Protein AF-A0A953UGF4-F1 (afdb_monomer)

Solvent-accessible surface area (backbone atoms only — not comparable to full-atom values): 15179 Å² total; per-residue (Å²): 144,87,89,90,84,83,88,77,90,83,92,78,86,86,90,75,82,96,80,84,92,82,75,54,71,68,53,52,53,52,50,32,47,52,25,49,73,71,48,39,33,68,61,24,48,54,50,42,55,53,49,41,54,54,36,46,65,74,60,63,84,77,54,73,64,60,54,49,51,49,49,53,54,43,69,67,52,73,74,83,48,54,70,65,58,30,47,50,26,44,51,48,15,50,55,23,47,75,70,66,39,36,70,58,15,40,44,22,43,48,38,24,45,50,33,34,54,26,35,48,65,70,58,41,51,59,43,61,23,53,53,26,40,58,46,36,72,39,98,77,45,47,41,68,37,15,50,48,20,16,50,28,23,46,72,57,71,33,33,71,63,14,42,55,27,35,54,54,18,47,59,52,41,67,76,46,63,75,83,65,31,41,62,55,47,26,53,44,25,38,54,42,15,47,28,27,46,75,70,68,36,56,71,59,18,48,51,21,48,55,64,25,70,43,63,76,36,68,93,49,76,70,60,35,37,45,46,49,59,37,43,78,73,68,41,54,67,61,39,49,55,40,50,59,56,38,41,85,31,23,68,85,43,41,72,58,50,52,52,40,47,55,32,43,76,71,75,41,85,59,87,56,64,72,30,43,67,49,129

Secondary structure (DSSP, 8-state):
-----SSSSSSS------------HHHHHHHHHHHHHHT-HHHHHHHHHHHHHHHHHHH----HHHHHHHHHHHHTS-SS--HHHHHHHHHHHHHHHHTT-HHHHHHHHHHHHHHHHHHHHHHTHHHHHHHHHHHHTSTT--HHHHHHHHHHHHHTT-HHHHHHHHHHHHHHHHTS-TTTHHHHHHHHHHHHHHHHHHTT-HHHHHHHHHHH--S--TTSPPP-HHHHHHHTTT-HHHHHHHHHHHHHH-GGGHHHHHHHHHHHHTT-----GGGGG--

Structure (mmCIF, N/CA/C/O backbone):
data_AF-A0A953UGF4-F1
#
_entry.id   AF-A0A953UGF4-F1
#
loop_
_atom_site.group_PDB
_atom_site.id
_atom_site.type_symbol
_atom_site.label_atom_id
_atom_site.label_alt_id
_atom_site.label_comp_id
_atom_site.label_asym_id
_atom_site.label_entity_id
_atom_site.label_seq_id
_atom_site.pdbx_PDB_ins_code
_atom_site.Cartn_x
_atom_site.Cartn_y
_atom_site.Cartn_z
_atom_site.occupancy
_atom_site.B_iso_or_equiv
_atom_site.auth_seq_id
_atom_site.auth_comp_id
_atom_site.auth_asym_id
_atom_site.auth_atom_id
_atom_site.pdbx_PDB_model_num
ATOM 1 N N . MET A 1 1 ? -27.660 8.842 -19.499 1.00 36.88 1 MET A N 1
ATOM 2 C CA . MET A 1 1 ? -26.528 7.972 -19.885 1.00 36.88 1 MET A CA 1
ATOM 3 C C . MET A 1 1 ? -25.223 8.693 -19.580 1.00 36.88 1 MET A C 1
ATOM 5 O O . MET A 1 1 ? -24.717 9.439 -20.403 1.00 36.88 1 MET A O 1
ATOM 9 N N . LYS A 1 2 ? -24.749 8.545 -18.342 1.00 33.31 2 LYS A N 1
ATOM 10 C CA . LYS A 1 2 ? -23.461 9.021 -17.831 1.00 33.31 2 LYS A CA 1
ATOM 11 C C . LYS A 1 2 ? -22.725 7.768 -17.363 1.00 33.31 2 LYS A C 1
ATOM 13 O O . LYS A 1 2 ? -23.296 7.119 -16.500 1.00 33.31 2 LYS A O 1
ATOM 18 N N . THR A 1 3 ? -21.562 7.474 -17.955 1.00 28.61 3 THR A N 1
ATOM 19 C CA . THR A 1 3 ? -20.366 6.780 -17.408 1.00 28.61 3 THR A CA 1
ATOM 20 C C . THR A 1 3 ? -19.538 6.174 -18.552 1.00 28.61 3 THR A C 1
ATOM 22 O O . THR A 1 3 ? -19.627 4.998 -18.876 1.00 28.61 3 THR A O 1
ATOM 25 N N . LEU A 1 4 ? -18.700 7.002 -19.172 1.00 27.31 4 LEU A N 1
ATOM 26 C CA . LEU A 1 4 ? -17.547 6.580 -19.976 1.00 27.31 4 LEU A CA 1
ATOM 27 C C . LEU A 1 4 ? -16.470 7.650 -19.771 1.00 27.31 4 LEU A C 1
ATOM 29 O O . LEU A 1 4 ? -16.200 8.461 -20.639 1.00 27.31 4 LEU A O 1
ATOM 33 N N . ASN A 1 5 ? -15.975 7.736 -18.536 1.00 28.00 5 ASN A N 1
ATOM 34 C CA . ASN A 1 5 ? -14.871 8.600 -18.117 1.00 28.00 5 ASN A CA 1
ATOM 35 C C . ASN A 1 5 ? -14.305 8.008 -16.821 1.00 28.00 5 ASN A C 1
ATOM 37 O O . ASN A 1 5 ? -14.695 8.443 -15.748 1.00 28.00 5 ASN A O 1
ATOM 41 N N . CYS A 1 6 ? -13.485 6.955 -16.926 1.00 25.16 6 CYS A N 1
ATOM 42 C CA . CYS A 1 6 ? -12.631 6.471 -15.823 1.00 25.16 6 CYS A CA 1
ATOM 43 C C . CYS A 1 6 ? -11.520 5.485 -16.256 1.00 25.16 6 CYS A C 1
ATOM 45 O O . CYS A 1 6 ? -10.959 4.803 -15.410 1.00 25.16 6 CYS A O 1
ATOM 47 N N . LEU A 1 7 ? -11.161 5.396 -17.543 1.00 25.27 7 LEU A N 1
ATOM 48 C CA . LEU A 1 7 ? -10.042 4.543 -18.003 1.00 25.27 7 LEU A CA 1
ATOM 49 C C . LEU A 1 7 ? -8.988 5.299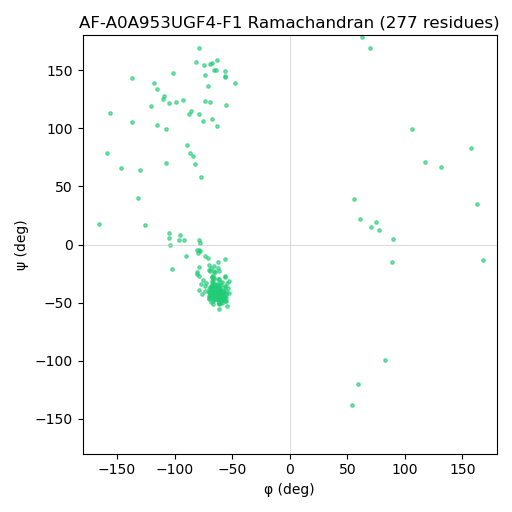 -18.825 1.00 25.27 7 LEU A C 1
ATOM 51 O O . LEU A 1 7 ? -8.132 4.702 -19.469 1.00 25.27 7 LEU A O 1
ATOM 55 N N . SER A 1 8 ? -9.020 6.625 -18.731 1.00 26.84 8 SER A N 1
ATOM 56 C CA . SER A 1 8 ? -7.949 7.516 -19.159 1.00 26.84 8 SER A CA 1
ATOM 57 C C . SER A 1 8 ? -7.347 8.093 -17.882 1.00 26.84 8 SER A C 1
ATOM 59 O O . SER A 1 8 ? -8.100 8.681 -17.112 1.00 26.84 8 SER A O 1
ATOM 61 N N . ILE A 1 9 ? -6.029 7.946 -17.696 1.00 31.97 9 ILE A N 1
ATOM 62 C CA . ILE A 1 9 ? -5.181 8.362 -16.552 1.00 31.97 9 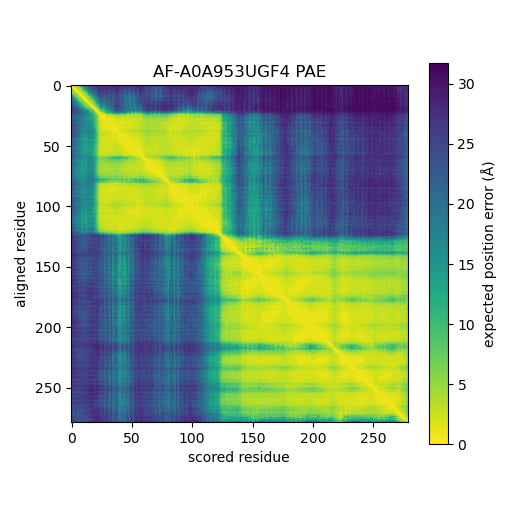ILE A CA 1
ATOM 63 C C . ILE A 1 9 ? -4.750 7.160 -15.693 1.00 31.97 9 ILE A C 1
ATOM 65 O O . ILE A 1 9 ? -5.493 6.673 -14.848 1.00 31.97 9 ILE A O 1
ATOM 69 N N . GLY A 1 10 ? -3.516 6.696 -15.926 1.00 27.12 10 GLY A N 1
ATOM 70 C CA . GLY A 1 10 ? -2.856 5.705 -15.071 1.00 27.12 10 GLY A CA 1
ATOM 71 C C . GLY A 1 10 ? -1.576 5.057 -15.614 1.00 27.12 10 GLY A C 1
ATOM 72 O O . GLY A 1 10 ? -0.861 4.454 -14.830 1.00 27.12 10 GLY A O 1
ATOM 73 N N . ILE A 1 11 ? -1.249 5.187 -16.910 1.00 31.56 11 ILE A N 1
ATOM 74 C CA . ILE A 1 11 ? 0.063 4.781 -17.481 1.00 31.56 11 ILE A CA 1
ATOM 75 C C . ILE A 1 11 ? 0.627 5.917 -18.359 1.00 31.56 11 ILE A C 1
ATOM 77 O O . ILE A 1 11 ? 1.157 5.724 -19.444 1.00 31.56 11 ILE A O 1
ATOM 81 N N . ILE A 1 12 ? 0.459 7.161 -17.905 1.00 37.41 12 ILE A N 1
ATOM 82 C CA . ILE A 1 12 ? 1.177 8.329 -18.430 1.00 37.41 12 ILE A CA 1
ATOM 83 C C . ILE A 1 12 ? 1.591 9.141 -17.207 1.00 37.41 12 ILE A C 1
ATOM 85 O O . ILE A 1 12 ? 0.752 9.780 -16.579 1.00 37.41 12 ILE A O 1
ATOM 89 N N . GLY A 1 13 ? 2.878 9.081 -16.862 1.00 33.88 13 GLY A N 1
ATOM 90 C CA . GLY A 1 13 ? 3.481 9.920 -15.827 1.00 33.88 13 GLY A CA 1
ATOM 91 C C . GLY A 1 13 ? 4.050 9.157 -14.634 1.00 33.88 13 GLY A C 1
ATOM 92 O O . GLY A 1 13 ? 3.538 9.281 -13.529 1.00 33.88 13 GLY A O 1
ATOM 93 N N . LEU A 1 14 ? 5.162 8.448 -14.836 1.00 31.66 14 LEU A N 1
ATOM 94 C CA . LEU A 1 14 ? 6.130 8.208 -13.765 1.00 31.66 14 LEU A CA 1
ATOM 95 C C . LEU A 1 14 ? 7.440 8.908 -14.147 1.00 31.66 14 LEU A C 1
ATOM 97 O O . LEU A 1 14 ? 8.167 8.513 -15.060 1.00 31.66 14 LEU A O 1
ATOM 101 N N . LEU A 1 15 ? 7.632 10.052 -13.489 1.00 35.38 15 LEU A N 1
ATOM 102 C CA . LEU A 1 15 ? 8.832 10.877 -13.458 1.00 35.38 15 LEU A CA 1
ATOM 103 C C . LEU A 1 15 ? 9.829 10.241 -12.485 1.00 35.38 15 LEU A C 1
ATOM 105 O O . LEU A 1 15 ? 9.601 10.287 -11.281 1.00 35.38 15 LEU A O 1
ATOM 109 N N . VAL A 1 16 ? 10.947 9.731 -13.002 1.00 32.31 16 VAL A N 1
ATOM 110 C CA . VAL A 1 16 ? 12.220 9.636 -12.274 1.00 32.31 16 VAL A CA 1
ATOM 111 C C . VAL A 1 16 ? 13.339 10.068 -13.226 1.00 32.31 16 VAL A C 1
ATOM 113 O O . VAL A 1 16 ? 13.265 9.888 -14.441 1.00 32.31 16 VAL A O 1
ATOM 116 N N . SER A 1 17 ? 14.305 10.758 -12.634 1.00 32.31 17 SER A N 1
ATOM 117 C CA . SER A 1 17 ? 15.379 11.577 -13.185 1.00 32.31 17 SER A CA 1
ATOM 118 C C . SER A 1 17 ? 16.199 10.975 -14.325 1.00 32.31 17 SER A C 1
ATOM 120 O O . SER A 1 17 ? 16.679 9.848 -14.257 1.00 32.31 17 SER A O 1
ATOM 122 N N . SER A 1 18 ? 16.493 11.829 -15.303 1.00 38.03 18 SER A N 1
ATOM 123 C CA . SER A 1 18 ? 17.582 11.682 -16.262 1.00 38.03 18 SER A CA 1
ATOM 124 C C . SER A 1 18 ? 18.949 11.694 -15.560 1.00 38.03 18 SER A C 1
ATOM 126 O O . SER A 1 18 ? 19.455 12.764 -15.221 1.00 38.03 18 SER A O 1
ATOM 128 N N . ALA A 1 19 ? 19.568 10.529 -15.377 1.00 31.23 19 ALA A N 1
ATOM 129 C CA . ALA A 1 19 ? 21.007 10.407 -15.144 1.00 31.23 19 ALA A CA 1
ATOM 130 C C . ALA A 1 19 ? 21.479 9.006 -15.569 1.00 31.23 19 ALA A C 1
ATOM 132 O O . ALA A 1 19 ? 21.087 8.020 -14.959 1.00 31.23 19 ALA A O 1
ATOM 133 N N . GLY A 1 20 ? 22.302 8.933 -16.624 1.00 29.91 20 GLY A N 1
ATOM 134 C CA . GLY A 1 20 ? 22.892 7.685 -17.133 1.00 29.91 20 GLY A CA 1
ATOM 135 C C . GLY A 1 20 ? 22.751 7.516 -18.647 1.00 29.91 20 GLY A C 1
ATOM 136 O O . GLY A 1 20 ? 22.007 6.666 -19.120 1.00 29.91 20 GLY A O 1
ATOM 137 N N . TRP A 1 21 ? 23.417 8.365 -19.431 1.00 34.78 21 TRP A N 1
ATOM 138 C CA . TRP A 1 21 ? 23.448 8.259 -20.892 1.00 34.78 21 TRP A CA 1
ATOM 139 C C . TRP A 1 21 ? 24.585 7.326 -21.319 1.00 34.78 21 TRP A C 1
ATOM 141 O O . TRP A 1 21 ? 25.741 7.697 -21.137 1.00 34.78 21 TRP A O 1
ATOM 151 N N . ALA A 1 22 ? 24.242 6.153 -21.869 1.00 35.78 22 ALA A N 1
ATOM 152 C CA . ALA A 1 22 ? 24.884 5.480 -23.019 1.00 35.78 22 ALA A CA 1
ATOM 153 C C . ALA A 1 22 ? 24.514 3.980 -23.122 1.00 35.78 22 ALA A C 1
ATOM 155 O O . ALA A 1 22 ? 25.343 3.174 -23.534 1.00 35.78 22 ALA A O 1
ATOM 156 N N . GLU A 1 23 ? 23.287 3.580 -22.777 1.00 54.84 23 GLU A N 1
ATOM 157 C CA . GLU A 1 23 ? 22.813 2.237 -23.127 1.00 54.84 23 GLU A CA 1
ATOM 158 C C . GLU A 1 23 ? 22.072 2.255 -24.463 1.00 54.84 23 GLU A C 1
ATOM 160 O O . GLU A 1 23 ? 21.127 3.018 -24.669 1.00 54.84 23 GLU A O 1
ATOM 165 N N . THR A 1 24 ? 22.530 1.415 -25.388 1.00 72.12 24 THR A N 1
ATOM 166 C CA . THR A 1 24 ? 21.831 1.111 -26.641 1.00 72.12 24 THR A CA 1
ATOM 167 C C . THR A 1 24 ? 20.497 0.424 -26.334 1.00 72.12 24 THR A C 1
ATOM 169 O O . THR A 1 24 ? 20.393 -0.305 -25.348 1.00 72.12 24 THR A O 1
ATOM 172 N N . GLY A 1 25 ? 19.470 0.586 -27.178 1.00 73.38 25 GLY A N 1
ATOM 173 C CA . GLY A 1 25 ? 18.186 -0.094 -26.948 1.00 73.38 25 GLY A CA 1
ATOM 174 C C . GLY A 1 25 ? 18.312 -1.619 -26.838 1.00 73.38 25 GLY A C 1
ATOM 175 O O . GLY A 1 25 ? 17.562 -2.237 -26.093 1.00 73.38 25 GLY A O 1
ATOM 176 N N . SER A 1 26 ? 19.326 -2.224 -27.465 1.00 74.06 26 SER A N 1
ATOM 177 C CA . SER A 1 26 ? 19.656 -3.643 -27.287 1.00 74.06 26 SER A CA 1
ATOM 178 C C . SER A 1 26 ? 20.097 -3.996 -25.858 1.00 74.06 26 SER A C 1
ATOM 180 O O . SER A 1 26 ? 19.742 -5.064 -25.368 1.00 74.06 26 SER A O 1
ATOM 182 N N . GLN A 1 27 ? 20.835 -3.115 -25.172 1.00 77.94 27 GLN A N 1
ATOM 183 C CA . GLN A 1 27 ? 21.212 -3.309 -23.764 1.00 77.94 27 GLN A CA 1
ATOM 184 C C . GLN A 1 27 ? 19.992 -3.202 -22.846 1.00 77.94 27 GLN A C 1
AT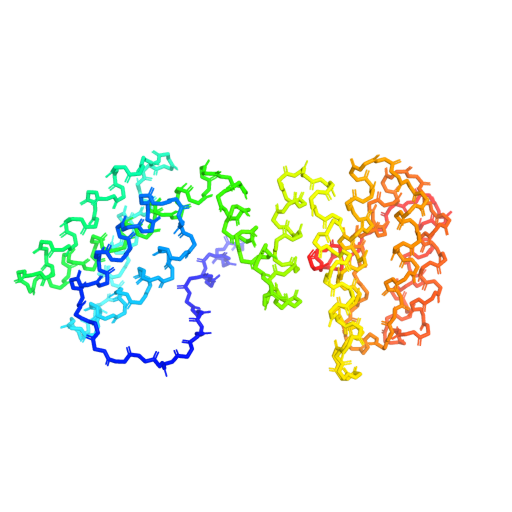OM 186 O O . GLN A 1 27 ? 19.831 -4.039 -21.963 1.00 77.94 27 GLN A O 1
ATOM 191 N N . LYS A 1 28 ? 19.081 -2.261 -23.121 1.00 82.88 28 LYS A N 1
ATOM 192 C CA . LYS A 1 28 ? 17.819 -2.136 -22.376 1.00 82.88 28 LYS A CA 1
ATOM 193 C C . LYS A 1 28 ? 16.929 -3.365 -22.532 1.00 82.88 28 LYS A C 1
ATOM 195 O O . LYS A 1 28 ? 16.379 -3.848 -21.555 1.00 82.88 28 LYS A O 1
ATOM 200 N N . ILE A 1 29 ? 16.820 -3.916 -23.742 1.00 85.06 29 ILE A N 1
ATOM 201 C CA . ILE A 1 29 ? 16.037 -5.140 -23.972 1.00 85.06 29 ILE A CA 1
ATOM 202 C C . ILE A 1 29 ? 16.649 -6.335 -23.227 1.00 85.06 29 ILE A C 1
ATOM 204 O O . ILE A 1 29 ? 15.918 -7.143 -22.651 1.00 85.06 29 ILE A O 1
ATOM 208 N N . ALA A 1 30 ? 17.981 -6.435 -23.193 1.00 81.12 30 ALA A N 1
ATOM 209 C CA . ALA A 1 30 ? 18.669 -7.468 -22.425 1.00 81.12 30 ALA A CA 1
ATOM 210 C C . ALA A 1 30 ? 18.452 -7.313 -20.907 1.00 81.12 30 ALA A C 1
ATOM 212 O O . ALA A 1 30 ? 18.226 -8.316 -20.233 1.00 81.12 30 ALA A O 1
ATOM 213 N N . ALA A 1 31 ? 18.466 -6.080 -20.387 1.00 81.00 31 ALA A N 1
ATOM 214 C CA . ALA A 1 31 ? 18.183 -5.783 -18.981 1.00 81.00 31 ALA A CA 1
ATOM 215 C C . ALA A 1 31 ? 16.756 -6.197 -18.589 1.00 81.00 31 ALA A C 1
ATOM 217 O O . ALA A 1 31 ? 16.587 -7.023 -17.694 1.00 81.00 31 ALA A O 1
ATOM 218 N N . VAL A 1 32 ? 15.749 -5.764 -19.358 1.00 80.94 32 VAL A N 1
ATOM 219 C CA . VAL A 1 32 ? 14.344 -6.148 -19.133 1.00 80.94 32 VAL A CA 1
ATOM 220 C C . VAL A 1 32 ? 14.166 -7.671 -19.191 1.00 80.94 32 VAL A C 1
ATOM 222 O O . VAL A 1 32 ? 13.438 -8.258 -18.391 1.00 80.94 32 VAL A O 1
ATOM 225 N N . SER A 1 33 ? 14.844 -8.347 -20.122 1.00 81.56 33 SER A N 1
ATOM 226 C CA . SER A 1 33 ? 14.779 -9.812 -20.222 1.00 81.56 33 SER A CA 1
ATOM 227 C C . SER A 1 33 ? 15.340 -10.490 -18.969 1.00 81.56 33 SER A C 1
ATOM 229 O O . SER A 1 33 ? 14.753 -11.451 -18.471 1.00 81.56 33 SER A O 1
ATOM 231 N N . ALA A 1 34 ? 16.455 -9.983 -18.434 1.00 73.38 34 ALA A N 1
ATOM 232 C CA . ALA A 1 34 ? 17.046 -10.488 -17.198 1.00 73.38 34 ALA A CA 1
ATOM 233 C C . ALA A 1 34 ? 16.118 -10.269 -15.990 1.00 73.38 34 ALA A C 1
ATOM 235 O O . ALA A 1 34 ? 15.982 -11.166 -15.160 1.00 73.38 34 ALA A O 1
ATOM 236 N N . GLU A 1 35 ? 15.434 -9.127 -15.925 1.00 75.94 35 GLU A N 1
ATOM 237 C CA . GLU A 1 35 ? 14.464 -8.796 -14.875 1.00 75.94 35 GLU A CA 1
ATOM 238 C C . GLU A 1 35 ? 13.239 -9.715 -14.912 1.00 75.94 35 GLU A C 1
ATOM 240 O O . GLU A 1 35 ? 12.855 -10.271 -13.885 1.00 75.94 35 GLU A O 1
ATOM 245 N N . ILE A 1 36 ? 12.677 -9.985 -16.095 1.00 76.62 36 ILE A N 1
ATOM 246 C CA . ILE A 1 36 ? 11.557 -10.930 -16.250 1.00 76.62 36 ILE A CA 1
ATOM 247 C C . ILE A 1 36 ? 11.953 -12.344 -15.821 1.00 76.62 36 ILE A C 1
ATOM 249 O O . ILE A 1 36 ? 11.174 -13.011 -15.134 1.00 76.62 36 ILE A O 1
ATOM 253 N N . VAL A 1 37 ? 13.156 -12.799 -16.192 1.00 72.88 37 VAL A N 1
ATOM 254 C CA . VAL A 1 37 ? 13.691 -14.104 -15.764 1.00 72.88 37 VAL A CA 1
ATOM 255 C C . VAL A 1 37 ? 13.887 -14.143 -14.248 1.00 72.88 37 VAL A C 1
ATOM 257 O O . VAL A 1 37 ? 13.552 -15.144 -13.616 1.00 72.88 37 VAL A O 1
ATOM 260 N N . ALA A 1 38 ? 14.378 -13.052 -13.657 1.00 69.44 38 ALA A N 1
ATOM 261 C CA . ALA A 1 38 ? 14.536 -12.909 -12.212 1.00 69.44 38 ALA A CA 1
ATOM 262 C C . ALA A 1 38 ? 13.197 -12.763 -11.461 1.00 69.44 38 ALA A C 1
ATOM 264 O O . ALA A 1 38 ? 13.170 -12.868 -10.235 1.00 69.44 38 ALA A O 1
ATOM 265 N N . GLY A 1 39 ? 12.089 -12.541 -12.176 1.00 69.94 39 GLY A N 1
ATOM 266 C CA . GLY A 1 39 ? 10.777 -12.265 -11.594 1.00 69.94 39 GLY A CA 1
ATOM 267 C C . GLY A 1 39 ? 10.612 -10.828 -11.086 1.00 69.94 39 GLY A C 1
ATOM 268 O O . GLY A 1 39 ? 9.633 -10.544 -10.399 1.00 69.94 39 GLY A O 1
ATOM 269 N N . ASP A 1 40 ? 11.532 -9.920 -11.429 1.00 73.31 40 ASP A N 1
ATOM 270 C CA . ASP A 1 40 ? 11.453 -8.490 -11.121 1.00 73.31 40 ASP A CA 1
ATOM 271 C C . ASP A 1 40 ? 10.580 -7.755 -12.138 1.00 73.31 40 ASP A C 1
ATOM 273 O O . ASP A 1 40 ? 11.030 -6.983 -12.984 1.00 73.31 40 ASP A O 1
ATOM 277 N N . TYR A 1 41 ? 9.281 -8.041 -12.083 1.00 80.50 41 TYR A N 1
ATOM 278 C CA . TYR A 1 41 ? 8.335 -7.473 -13.034 1.00 80.50 41 TYR A CA 1
ATOM 279 C C . TYR A 1 41 ? 8.173 -5.957 -12.862 1.00 80.50 41 TYR A C 1
ATOM 281 O O . TYR A 1 41 ? 7.865 -5.279 -13.839 1.00 80.50 41 TYR A O 1
ATOM 289 N N . GLU A 1 42 ? 8.374 -5.411 -11.654 1.00 69.75 42 GLU A N 1
ATOM 290 C CA . GLU A 1 42 ? 8.276 -3.967 -11.387 1.00 69.75 42 GLU A CA 1
ATOM 291 C C . GLU A 1 42 ? 9.375 -3.194 -12.106 1.00 69.75 42 GLU A C 1
ATOM 293 O O . GLU A 1 42 ? 9.063 -2.263 -12.856 1.00 69.75 42 GLU A O 1
ATOM 298 N N . GLN A 1 43 ? 10.629 -3.622 -11.946 1.00 75.56 43 GLN A N 1
ATOM 299 C CA . GLN A 1 43 ? 11.742 -3.019 -12.664 1.00 75.56 43 GLN A CA 1
ATOM 300 C C . GLN A 1 43 ? 11.601 -3.234 -14.178 1.00 75.56 43 GLN A C 1
ATOM 302 O O . GLN A 1 43 ? 11.676 -2.257 -14.928 1.00 75.56 43 GLN A O 1
ATOM 307 N N . ALA A 1 44 ? 11.203 -4.441 -14.608 1.00 75.00 44 ALA A N 1
ATOM 308 C CA . ALA A 1 44 ? 10.928 -4.730 -16.018 1.00 75.00 44 ALA A CA 1
ATOM 309 C C . ALA A 1 44 ? 9.893 -3.771 -16.624 1.00 75.00 44 ALA A C 1
ATOM 311 O O . ALA A 1 44 ? 10.050 -3.310 -17.754 1.00 75.00 44 ALA A O 1
ATOM 312 N N . GLY A 1 45 ? 8.839 -3.425 -15.875 1.00 74.31 45 GLY A N 1
ATOM 313 C CA . GLY A 1 45 ? 7.825 -2.464 -16.307 1.00 74.31 45 GLY A CA 1
ATOM 314 C C . GLY A 1 45 ? 8.358 -1.031 -16.441 1.00 74.31 45 GLY A C 1
ATOM 315 O O . GLY A 1 45 ? 8.002 -0.324 -17.390 1.00 74.31 45 GLY A O 1
ATOM 316 N N . ILE A 1 46 ? 9.224 -0.597 -15.520 1.00 69.81 46 ILE A N 1
ATOM 317 C CA . ILE A 1 46 ? 9.862 0.730 -15.556 1.00 69.81 46 ILE A CA 1
ATOM 318 C C . ILE A 1 46 ? 10.774 0.846 -16.781 1.00 69.81 46 ILE A C 1
ATOM 320 O O . ILE A 1 46 ? 10.681 1.823 -17.538 1.00 69.81 46 ILE A O 1
ATOM 324 N N . ASP A 1 47 ? 11.606 -0.163 -17.015 1.00 78.25 47 ASP A N 1
ATOM 325 C CA . ASP A 1 47 ? 12.596 -0.135 -18.086 1.00 78.25 47 ASP A CA 1
ATOM 326 C C . ASP A 1 47 ? 11.964 -0.358 -19.466 1.00 78.25 47 ASP A C 1
ATOM 328 O O . ASP A 1 47 ? 12.359 0.302 -20.434 1.00 78.25 47 ASP A O 1
ATOM 332 N N . LEU A 1 48 ? 10.868 -1.123 -19.552 1.00 83.56 48 LEU A N 1
ATOM 333 C CA . LEU A 1 48 ? 10.006 -1.184 -20.742 1.00 83.56 48 LEU A CA 1
ATOM 334 C C . LEU A 1 48 ? 9.378 0.165 -21.100 1.00 83.56 48 LEU A C 1
ATOM 336 O O . LEU A 1 48 ? 9.320 0.530 -22.280 1.00 83.56 48 LEU A O 1
ATOM 340 N N . ALA A 1 49 ? 8.935 0.946 -20.112 1.00 75.94 49 ALA A N 1
ATOM 341 C CA . ALA A 1 49 ? 8.424 2.295 -20.358 1.00 75.94 49 ALA A CA 1
ATOM 342 C C . ALA A 1 49 ? 9.542 3.250 -20.825 1.00 75.94 49 ALA A C 1
ATOM 344 O O . ALA A 1 49 ? 9.317 4.148 -21.645 1.00 75.94 49 ALA A O 1
ATOM 345 N N . GLY A 1 50 ? 10.767 3.062 -20.327 1.00 78.69 50 GLY A N 1
ATOM 346 C CA . GLY A 1 50 ? 11.969 3.727 -20.832 1.00 78.69 50 GLY A CA 1
ATOM 347 C C . GLY A 1 50 ? 12.265 3.381 -22.295 1.00 78.69 50 GLY A C 1
ATOM 348 O O . GLY A 1 50 ? 12.436 4.285 -23.115 1.00 78.69 50 GLY A O 1
ATOM 349 N N . LEU A 1 51 ? 12.270 2.089 -22.627 1.00 84.50 51 LEU A N 1
ATOM 350 C CA . LEU A 1 51 ? 12.494 1.566 -23.974 1.00 84.50 51 LEU A CA 1
ATOM 351 C C . LEU A 1 51 ? 11.429 2.056 -24.964 1.00 84.50 51 LEU A C 1
ATOM 353 O O . LEU A 1 51 ? 11.768 2.530 -26.046 1.00 84.50 51 LEU A O 1
ATOM 357 N N . SER A 1 52 ? 10.151 2.015 -24.582 1.00 85.19 52 SER A N 1
ATOM 358 C CA . SER A 1 52 ? 9.039 2.444 -25.439 1.00 85.19 52 SER A CA 1
ATOM 359 C C . SER A 1 52 ? 9.171 3.914 -25.842 1.00 85.19 52 SER A C 1
ATOM 361 O O . SER A 1 52 ? 9.057 4.238 -27.021 1.00 85.19 52 SER A O 1
ATOM 363 N N . ARG A 1 53 ? 9.520 4.803 -24.899 1.00 82.31 53 ARG A N 1
ATOM 364 C CA . ARG A 1 53 ? 9.775 6.227 -25.195 1.00 82.31 53 ARG A CA 1
ATOM 365 C C . ARG A 1 53 ? 10.942 6.430 -26.156 1.00 82.31 53 ARG A C 1
ATOM 367 O O . ARG A 1 53 ? 10.897 7.314 -27.010 1.00 82.31 53 ARG A O 1
ATOM 374 N N . GLU A 1 54 ? 11.992 5.626 -26.024 1.00 86.56 54 GLU A N 1
ATOM 375 C CA . GLU A 1 54 ? 13.123 5.681 -26.945 1.00 86.56 54 GLU A CA 1
ATOM 376 C C . GLU A 1 54 ? 12.710 5.251 -28.356 1.00 86.56 54 GLU A C 1
ATOM 378 O O . GLU A 1 54 ? 13.035 5.942 -29.323 1.00 86.56 54 GLU A O 1
ATOM 383 N N . ILE A 1 55 ? 11.958 4.158 -28.487 1.00 87.69 55 ILE A N 1
ATOM 384 C CA . ILE A 1 55 ? 11.461 3.691 -29.785 1.00 87.69 55 ILE A CA 1
ATOM 385 C C . ILE A 1 55 ? 10.522 4.736 -30.404 1.00 87.69 55 ILE A C 1
ATOM 387 O O . ILE A 1 55 ? 10.687 5.082 -31.574 1.00 87.69 55 ILE A O 1
ATOM 391 N N . GLU A 1 56 ? 9.603 5.309 -29.622 1.00 86.25 56 GLU A N 1
ATOM 392 C CA . GLU A 1 56 ? 8.734 6.408 -30.063 1.00 86.25 56 GLU A CA 1
ATOM 393 C C . GLU A 1 56 ? 9.538 7.599 -30.596 1.00 86.25 56 GLU A C 1
ATOM 395 O O . GLU A 1 56 ? 9.206 8.144 -31.651 1.00 86.25 56 GLU A O 1
ATOM 400 N N . SER A 1 57 ? 10.639 7.961 -29.928 1.00 87.81 57 SER A N 1
ATOM 401 C CA . SER A 1 57 ? 11.506 9.056 -30.377 1.00 87.81 57 SER A CA 1
ATOM 402 C C . SER A 1 57 ? 12.131 8.800 -3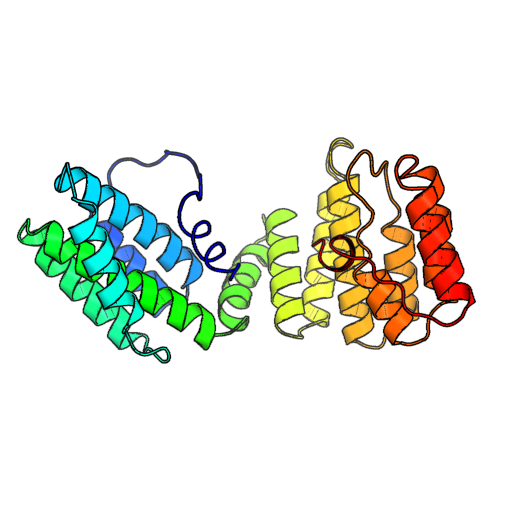1.755 1.00 87.81 57 SER A C 1
ATOM 404 O O . SER A 1 57 ? 12.353 9.745 -32.510 1.00 87.81 57 SER A O 1
ATOM 406 N N . LYS A 1 58 ? 12.367 7.529 -32.114 1.00 88.94 58 LYS A N 1
ATOM 407 C CA . LYS A 1 58 ? 12.902 7.122 -33.424 1.00 88.94 58 LYS A CA 1
ATOM 408 C C . LYS A 1 58 ? 11.838 7.077 -34.523 1.00 88.94 58 LYS A C 1
ATOM 410 O O . LYS A 1 58 ? 12.185 7.204 -35.694 1.00 88.94 58 LYS A O 1
ATOM 415 N N . ILE A 1 59 ? 10.561 6.915 -34.168 1.00 88.31 59 ILE A N 1
ATOM 416 C CA . ILE A 1 59 ? 9.434 6.969 -35.118 1.00 88.31 59 ILE A CA 1
ATOM 417 C C . ILE A 1 59 ? 9.101 8.422 -35.486 1.00 88.31 59 ILE A C 1
ATOM 419 O O . ILE A 1 59 ? 8.694 8.712 -36.611 1.00 88.31 59 ILE A O 1
ATOM 423 N N . GLY A 1 60 ? 9.263 9.347 -34.538 1.00 86.88 60 GLY A N 1
ATOM 424 C CA . GLY A 1 60 ? 8.859 10.739 -34.696 1.00 86.88 60 GLY A CA 1
ATOM 425 C C . GLY A 1 60 ? 7.371 10.922 -34.395 1.00 86.88 60 GLY A C 1
ATOM 426 O O . GLY A 1 60 ? 6.986 11.032 -33.235 1.00 86.88 60 GLY A O 1
ATOM 427 N N . THR A 1 61 ? 6.520 10.982 -35.425 1.00 86.94 61 THR A N 1
ATOM 428 C CA . THR A 1 61 ? 5.074 11.221 -35.243 1.00 86.94 61 THR A CA 1
ATOM 429 C C . THR A 1 61 ? 4.271 9.941 -35.442 1.00 86.94 61 THR A C 1
ATOM 431 O O . THR A 1 61 ? 4.290 9.353 -36.518 1.00 86.94 61 THR A O 1
ATOM 434 N N . ILE A 1 62 ? 3.512 9.551 -34.417 1.00 85.75 62 ILE A N 1
ATOM 435 C CA . ILE A 1 62 ? 2.569 8.426 -34.458 1.00 85.75 62 ILE A CA 1
ATOM 436 C C . ILE A 1 62 ? 1.153 8.998 -34.423 1.00 85.75 62 ILE A C 1
ATOM 438 O O . ILE A 1 62 ? 0.828 9.789 -33.534 1.00 85.75 62 ILE A O 1
ATOM 442 N N . SER A 1 63 ? 0.302 8.600 -35.368 1.00 89.00 63 SER A N 1
ATOM 443 C CA . SER A 1 63 ? -1.094 9.047 -35.403 1.00 89.00 63 SER A CA 1
ATOM 444 C C . SER A 1 63 ? -1.909 8.487 -34.231 1.00 89.00 63 SER A C 1
ATOM 446 O O . SER A 1 63 ? -1.598 7.440 -33.657 1.00 89.00 63 SER A O 1
ATOM 448 N N . ALA A 1 64 ? -2.999 9.174 -33.885 1.00 80.75 64 ALA A N 1
ATOM 449 C CA . ALA A 1 64 ? -3.901 8.723 -32.828 1.00 80.75 64 ALA A CA 1
ATOM 450 C C . ALA A 1 64 ? -4.506 7.341 -33.125 1.00 80.75 64 ALA A C 1
ATOM 452 O O . ALA A 1 64 ? -4.702 6.555 -32.201 1.00 80.75 64 ALA A O 1
ATOM 453 N N . ASP A 1 65 ? -4.776 7.032 -34.394 1.00 88.38 65 ASP A N 1
ATOM 454 C CA . ASP A 1 65 ? -5.357 5.748 -34.783 1.00 88.38 65 ASP A CA 1
ATOM 455 C C . ASP A 1 65 ? -4.331 4.616 -34.693 1.00 88.38 65 ASP A C 1
ATOM 457 O O . ASP A 1 65 ? -4.635 3.584 -34.103 1.00 88.38 65 ASP A O 1
ATOM 461 N N . GLN A 1 66 ? -3.076 4.855 -35.091 1.00 85.81 66 GLN A N 1
ATOM 462 C CA . GLN A 1 66 ? -1.988 3.894 -34.865 1.00 85.81 66 GLN A CA 1
ATOM 463 C C . GLN A 1 66 ? -1.799 3.576 -33.374 1.00 85.81 66 GLN A C 1
ATOM 465 O O . GLN A 1 66 ? -1.662 2.412 -33.010 1.00 85.81 66 GLN A O 1
ATOM 470 N N . ARG A 1 67 ? -1.852 4.581 -32.486 1.00 83.12 67 ARG A N 1
ATOM 471 C CA . ARG A 1 67 ? -1.780 4.339 -31.030 1.00 83.12 67 ARG A CA 1
ATOM 472 C C . ARG A 1 67 ? -2.962 3.521 -30.519 1.00 83.12 67 ARG A C 1
ATOM 474 O O . ARG A 1 67 ? -2.780 2.633 -29.689 1.00 83.12 67 ARG A O 1
ATOM 481 N N . LYS A 1 68 ? -4.175 3.815 -30.998 1.00 85.12 68 LYS A N 1
ATOM 482 C CA . LYS A 1 68 ? -5.375 3.050 -30.629 1.00 85.12 68 LYS A CA 1
ATOM 483 C C . LYS A 1 68 ? -5.275 1.604 -31.090 1.00 85.12 68 LYS A C 1
ATOM 485 O O . LYS A 1 68 ? -5.712 0.728 -30.353 1.00 85.12 68 LYS A O 1
ATOM 490 N N . ASP A 1 69 ? -4.730 1.358 -32.275 1.00 87.31 69 ASP A N 1
ATOM 491 C CA . ASP A 1 69 ? -4.601 0.011 -32.822 1.00 87.31 69 ASP A CA 1
ATOM 492 C C . ASP A 1 69 ? -3.578 -0.814 -32.037 1.00 87.31 69 ASP A C 1
ATOM 494 O O . ASP A 1 69 ? -3.901 -1.933 -31.640 1.00 87.31 69 ASP A O 1
ATOM 498 N N . LEU A 1 70 ? -2.420 -0.229 -31.701 1.00 86.31 70 LEU A N 1
ATOM 499 C CA . LEU A 1 70 ? -1.433 -0.842 -30.801 1.00 86.31 70 LEU A CA 1
ATOM 500 C C . LEU A 1 70 ? -2.063 -1.214 -29.451 1.00 86.31 70 LEU A C 1
ATOM 502 O O . LEU A 1 70 ? -1.957 -2.347 -28.991 1.00 86.31 70 LEU A O 1
ATOM 506 N N . PHE A 1 71 ? -2.793 -0.277 -28.844 1.00 82.00 71 PHE A N 1
ATOM 507 C CA . PHE A 1 71 ? -3.429 -0.508 -27.550 1.00 82.00 71 PHE A CA 1
ATOM 508 C C . PHE A 1 71 ? -4.557 -1.546 -27.619 1.00 82.00 71 PHE A C 1
ATOM 510 O O . PHE A 1 71 ? -4.693 -2.379 -26.726 1.00 82.00 71 PHE A O 1
ATOM 517 N N . ARG A 1 72 ? -5.384 -1.515 -28.674 1.00 86.06 72 ARG A N 1
ATOM 518 C CA . ARG A 1 72 ? -6.484 -2.471 -28.866 1.00 86.06 72 ARG A CA 1
ATOM 519 C C . ARG A 1 72 ? -5.950 -3.885 -29.071 1.00 86.06 72 ARG A C 1
ATOM 521 O O . ARG A 1 72 ? -6.557 -4.820 -28.556 1.00 86.06 72 ARG A O 1
ATOM 528 N N . HIS A 1 73 ? -4.840 -4.023 -29.794 1.00 87.38 73 HIS A N 1
ATOM 529 C CA . HIS A 1 73 ? -4.151 -5.296 -29.963 1.00 87.38 73 HIS A CA 1
ATOM 530 C C . HIS A 1 73 ? -3.673 -5.844 -28.613 1.00 87.38 73 HIS A C 1
ATOM 532 O O . HIS A 1 73 ? -4.115 -6.918 -28.207 1.00 87.38 73 HIS A O 1
ATOM 538 N N . ALA A 1 74 ? -2.890 -5.057 -27.871 1.00 82.25 74 ALA A N 1
ATOM 539 C CA . ALA A 1 74 ? -2.323 -5.478 -26.593 1.00 82.25 74 ALA A CA 1
ATOM 540 C C . ALA A 1 74 ? -3.399 -5.792 -25.531 1.00 82.25 74 ALA A C 1
ATOM 542 O O . ALA A 1 74 ? -3.312 -6.780 -24.808 1.00 82.25 74 ALA A O 1
ATOM 543 N N . MET A 1 75 ? -4.488 -5.015 -25.485 1.00 78.62 75 MET A N 1
ATOM 544 C CA . MET A 1 75 ? -5.633 -5.270 -24.594 1.00 78.62 75 MET A CA 1
ATOM 545 C C . MET A 1 75 ? -6.402 -6.559 -24.915 1.00 78.62 75 MET A C 1
ATOM 547 O O . MET A 1 75 ? -7.121 -7.067 -24.053 1.00 78.62 75 MET A O 1
ATOM 551 N N . GLY A 1 76 ? -6.303 -7.061 -26.149 1.00 83.44 76 GLY A N 1
ATOM 552 C CA . GLY A 1 76 ? -6.918 -8.317 -26.574 1.00 83.44 76 GLY A CA 1
ATOM 553 C C . GLY A 1 76 ? -6.137 -9.562 -26.148 1.00 83.44 76 GLY A C 1
ATOM 554 O O . GLY A 1 76 ? -6.638 -10.673 -26.337 1.00 83.44 76 GLY A O 1
ATOM 555 N N . ARG A 1 77 ? -4.931 -9.398 -25.586 1.00 82.69 77 ARG A N 1
ATOM 556 C CA . ARG A 1 77 ? -4.062 -10.509 -25.187 1.00 82.69 77 ARG A CA 1
ATOM 557 C C . ARG A 1 77 ? -4.621 -11.282 -23.977 1.00 82.69 77 ARG A C 1
ATOM 559 O O . ARG A 1 77 ? -5.410 -10.743 -23.190 1.00 82.69 77 ARG A O 1
ATOM 566 N N . PRO A 1 78 ? -4.248 -12.568 -23.815 1.00 79.88 78 PRO A N 1
ATOM 567 C CA . PRO A 1 78 ? -4.658 -13.377 -22.671 1.00 79.88 78 PRO A CA 1
ATOM 568 C C . PRO A 1 78 ? -4.262 -12.728 -21.340 1.00 79.88 78 PRO A C 1
ATOM 570 O O . PRO A 1 78 ? -3.197 -12.142 -21.216 1.00 79.88 78 PRO A O 1
ATOM 573 N N . LYS A 1 79 ? -5.099 -12.872 -20.306 1.00 71.25 79 LYS A N 1
ATOM 574 C CA . LYS A 1 79 ? -4.790 -12.356 -18.955 1.00 71.25 79 LYS A CA 1
ATOM 575 C C . LYS A 1 79 ? -3.829 -13.247 -18.160 1.00 71.25 79 LYS A C 1
ATOM 577 O O . LYS A 1 79 ? -3.247 -12.777 -17.189 1.00 71.25 79 LYS A O 1
ATOM 582 N N . ASN A 1 80 ? -3.702 -14.511 -18.567 1.00 73.31 80 ASN A N 1
ATOM 583 C CA . ASN A 1 80 ? -2.775 -15.485 -18.001 1.00 73.31 80 ASN A CA 1
ATOM 584 C C . ASN A 1 80 ? -1.658 -15.702 -19.018 1.00 73.31 80 ASN A C 1
ATOM 586 O O . ASN A 1 80 ? -1.837 -16.399 -20.014 1.00 73.31 80 ASN A O 1
ATOM 590 N N . VAL A 1 81 ? -0.544 -15.038 -18.767 1.00 82.94 81 VAL A N 1
ATOM 591 C CA . VAL A 1 81 ? 0.639 -14.967 -19.621 1.00 82.94 81 VAL A CA 1
ATOM 592 C C . VAL A 1 81 ? 1.798 -15.632 -18.891 1.00 82.94 81 VAL A C 1
ATOM 594 O O . VAL A 1 81 ? 2.002 -15.367 -17.708 1.00 82.94 81 VAL A O 1
ATOM 597 N N . SER A 1 82 ? 2.550 -16.490 -19.581 1.00 86.12 82 SER A N 1
ATOM 598 C CA . SER A 1 82 ? 3.766 -17.104 -19.040 1.00 86.12 82 SER A CA 1
ATOM 599 C C . SER A 1 82 ? 4.965 -16.158 -19.149 1.00 86.12 82 SER A C 1
ATOM 601 O O . SER A 1 82 ? 5.010 -15.301 -20.028 1.00 86.12 82 SER A O 1
ATOM 603 N N . GLN A 1 83 ? 5.989 -16.355 -18.311 1.00 83.81 83 GLN A N 1
ATOM 604 C CA . GLN A 1 83 ? 7.264 -15.636 -18.461 1.00 83.81 83 GLN A CA 1
ATOM 605 C C . GLN A 1 83 ? 7.847 -15.801 -19.872 1.00 83.81 83 GLN A C 1
ATOM 607 O O . GLN A 1 83 ? 8.378 -14.848 -20.430 1.00 83.81 83 GLN A O 1
ATOM 612 N N . GLN A 1 84 ? 7.698 -16.987 -20.473 1.00 86.00 84 GLN A N 1
ATOM 613 C CA . GLN A 1 84 ? 8.190 -17.251 -21.824 1.00 86.00 84 GLN A CA 1
ATOM 614 C C . GLN A 1 84 ? 7.503 -16.377 -22.880 1.00 86.00 84 GLN A C 1
ATOM 616 O O . GLN A 1 84 ? 8.187 -15.856 -23.749 1.00 86.00 84 GLN A O 1
ATOM 621 N N . ALA A 1 85 ? 6.189 -16.159 -22.780 1.00 88.00 85 ALA A N 1
ATOM 622 C CA . ALA A 1 85 ? 5.470 -15.305 -23.727 1.00 88.00 85 ALA A CA 1
ATOM 623 C C . ALA A 1 85 ? 5.965 -13.847 -23.675 1.00 88.00 85 ALA A C 1
ATOM 625 O O . ALA A 1 85 ? 6.222 -13.249 -24.718 1.00 88.00 85 ALA A O 1
ATOM 626 N N . ALA A 1 86 ? 6.218 -13.320 -22.470 1.00 88.44 86 ALA A N 1
ATOM 627 C CA . ALA A 1 86 ? 6.794 -11.985 -22.303 1.00 88.44 86 ALA A CA 1
ATOM 628 C C . ALA A 1 86 ? 8.218 -11.881 -22.891 1.00 88.44 86 ALA A C 1
ATOM 630 O O . ALA A 1 86 ? 8.579 -10.869 -23.493 1.00 88.44 86 ALA A O 1
ATOM 631 N N . LEU A 1 87 ? 9.031 -12.935 -22.740 1.00 88.25 87 LEU A N 1
ATOM 632 C CA . LEU A 1 87 ? 10.368 -13.005 -23.338 1.00 88.25 87 LEU A CA 1
ATOM 633 C C . LEU A 1 87 ? 10.313 -13.117 -24.868 1.00 88.25 87 LEU A C 1
ATOM 635 O O . LEU A 1 87 ? 11.151 -12.530 -25.550 1.00 88.25 87 LEU A O 1
ATOM 639 N N . ASP A 1 88 ? 9.332 -13.830 -25.419 1.00 92.44 88 ASP A N 1
ATOM 640 C CA . ASP A 1 88 ? 9.140 -13.953 -26.866 1.00 92.44 88 ASP A CA 1
ATOM 641 C C . ASP A 1 88 ? 8.796 -12.592 -27.497 1.00 92.44 88 ASP A C 1
ATOM 643 O O . ASP A 1 88 ? 9.390 -12.220 -28.514 1.00 92.44 88 ASP A O 1
ATOM 647 N N . ASP A 1 89 ? 7.933 -11.796 -26.856 1.00 92.56 89 ASP A N 1
ATOM 648 C CA . ASP A 1 89 ? 7.632 -10.427 -27.297 1.00 92.56 89 ASP A CA 1
ATOM 649 C C . ASP A 1 89 ? 8.859 -9.503 -27.201 1.00 92.56 89 ASP A C 1
ATOM 651 O O . ASP A 1 89 ? 9.106 -8.691 -28.097 1.00 92.56 89 ASP A O 1
ATOM 655 N N . LEU A 1 90 ? 9.688 -9.637 -26.160 1.00 91.44 90 LEU A N 1
ATOM 656 C CA . LEU A 1 90 ? 10.943 -8.881 -26.062 1.00 91.44 90 LEU A CA 1
ATOM 657 C C . LEU A 1 90 ? 11.958 -9.278 -27.132 1.00 91.44 90 LEU A C 1
ATOM 659 O O . LEU A 1 90 ? 12.636 -8.411 -27.688 1.00 91.44 90 LEU A O 1
ATOM 663 N N . ASN A 1 91 ? 12.038 -10.561 -27.474 1.00 90.38 91 ASN A N 1
ATOM 664 C CA . ASN A 1 91 ? 12.872 -11.032 -28.575 1.00 90.38 91 ASN A CA 1
ATOM 665 C C . ASN A 1 91 ? 12.369 -10.492 -29.923 1.00 90.38 91 ASN A C 1
ATOM 667 O O . ASN A 1 91 ? 13.172 -10.050 -30.750 1.00 90.38 91 ASN A O 1
ATOM 671 N N . ALA A 1 92 ? 11.049 -10.443 -30.133 1.00 91.88 92 ALA A N 1
ATOM 672 C CA . ALA A 1 92 ? 10.445 -9.801 -31.301 1.00 91.88 92 ALA A CA 1
ATOM 673 C C . ALA A 1 92 ? 10.731 -8.287 -31.339 1.00 91.88 92 ALA A C 1
ATOM 675 O O . ALA A 1 92 ? 11.041 -7.730 -32.403 1.00 91.88 92 ALA A O 1
ATOM 676 N N . CYS A 1 93 ? 10.724 -7.631 -30.173 1.00 91.06 93 CYS A N 1
ATOM 677 C CA . CYS A 1 93 ? 11.137 -6.240 -30.019 1.00 91.06 93 CYS A CA 1
ATOM 678 C C . CYS A 1 93 ? 12.608 -6.053 -30.414 1.00 91.06 93 CYS A C 1
ATOM 680 O O . CYS A 1 93 ? 12.907 -5.172 -31.219 1.00 91.06 93 CYS A O 1
ATOM 682 N N . ALA A 1 94 ? 13.524 -6.898 -29.928 1.00 89.31 94 ALA A N 1
ATOM 683 C CA . ALA A 1 94 ? 14.947 -6.848 -30.277 1.00 89.31 94 ALA A CA 1
ATOM 684 C C . ALA A 1 94 ? 15.190 -7.039 -31.779 1.00 89.31 94 ALA A C 1
ATOM 686 O O . ALA A 1 94 ? 15.950 -6.283 -32.395 1.00 89.31 94 ALA A O 1
ATOM 687 N N . ALA A 1 95 ? 14.519 -8.016 -32.390 1.00 89.75 95 ALA A N 1
ATOM 688 C CA . ALA A 1 95 ? 14.613 -8.271 -33.823 1.00 89.75 95 ALA A CA 1
ATOM 689 C C . ALA A 1 95 ? 14.127 -7.063 -34.641 1.00 89.75 95 ALA A C 1
ATOM 691 O O . ALA A 1 95 ? 14.807 -6.621 -35.566 1.00 89.75 95 ALA A O 1
ATOM 692 N N . SER A 1 96 ? 12.993 -6.470 -34.265 1.00 91.25 96 SER A N 1
ATOM 693 C CA . SER A 1 96 ? 12.449 -5.293 -34.954 1.00 91.25 96 SER A CA 1
ATOM 694 C C . SER A 1 96 ? 13.311 -4.045 -34.743 1.00 91.25 96 SER A C 1
ATOM 696 O O . SER A 1 96 ? 13.530 -3.273 -35.678 1.00 91.25 96 SER A O 1
ATOM 698 N N . TYR A 1 97 ? 13.846 -3.866 -33.531 1.00 89.12 97 TYR A N 1
ATOM 699 C CA . TYR A 1 97 ? 14.722 -2.753 -33.172 1.00 89.12 97 TYR A CA 1
ATOM 700 C C . TYR A 1 97 ? 16.028 -2.793 -33.977 1.00 89.12 97 TYR A C 1
ATOM 702 O O . TYR A 1 97 ? 16.443 -1.781 -34.539 1.00 89.12 97 TYR A O 1
ATOM 710 N N . THR A 1 98 ? 16.662 -3.964 -34.091 1.00 87.69 98 THR A N 1
ATOM 711 C CA . THR A 1 98 ? 17.911 -4.134 -34.861 1.00 87.69 98 THR A CA 1
ATOM 712 C C . THR A 1 98 ? 17.715 -3.948 -36.365 1.00 87.69 98 THR A C 1
ATOM 714 O O . THR A 1 98 ? 18.605 -3.433 -37.037 1.00 87.69 98 THR A O 1
ATOM 717 N N . GLN A 1 99 ? 16.536 -4.289 -36.890 1.00 90.19 99 GLN A N 1
ATOM 718 C CA . GLN A 1 99 ? 16.160 -4.052 -38.289 1.00 90.19 99 GLN A CA 1
ATOM 719 C C . GLN A 1 99 ? 15.762 -2.593 -38.578 1.00 90.19 99 GLN A C 1
ATOM 721 O O . GLN A 1 99 ? 15.496 -2.248 -39.727 1.00 90.19 99 GLN A O 1
ATOM 726 N N . GLY A 1 100 ? 15.684 -1.732 -37.556 1.00 90.81 100 GLY A N 1
ATOM 727 C CA . GLY A 1 100 ? 15.208 -0.354 -37.693 1.00 90.81 100 GLY A CA 1
ATOM 728 C C . GLY A 1 100 ? 13.706 -0.240 -37.973 1.00 90.81 100 GLY A C 1
ATOM 729 O O . GLY A 1 100 ? 13.227 0.823 -38.368 1.00 90.81 100 GLY A O 1
ATOM 730 N N . ASN A 1 101 ? 12.941 -1.316 -37.767 1.00 93.81 101 ASN A N 1
ATOM 731 C CA . ASN A 1 101 ? 11.489 -1.306 -37.894 1.00 93.81 101 ASN A CA 1
ATOM 732 C C . ASN A 1 101 ? 10.858 -0.813 -36.586 1.00 93.81 101 ASN A C 1
ATOM 734 O O . ASN A 1 101 ? 10.350 -1.584 -35.770 1.00 93.81 101 ASN A O 1
ATOM 738 N N . TRP A 1 102 ? 10.916 0.501 -36.377 1.00 92.56 102 TRP A N 1
ATOM 739 C CA . TRP A 1 102 ? 10.547 1.119 -35.104 1.00 92.56 102 TRP A CA 1
ATOM 740 C C . TRP A 1 102 ? 9.072 0.926 -34.732 1.00 92.56 102 TRP A C 1
ATOM 742 O O . TRP A 1 102 ? 8.769 0.739 -33.559 1.00 92.56 102 TRP A O 1
ATOM 752 N N . MET A 1 103 ? 8.153 0.900 -35.705 1.00 91.75 103 MET A N 1
ATOM 753 C CA . MET A 1 103 ? 6.729 0.647 -35.433 1.00 91.75 103 MET A CA 1
ATOM 754 C C . MET A 1 103 ? 6.475 -0.786 -34.948 1.00 91.75 103 MET A C 1
ATOM 756 O O . MET A 1 103 ? 5.710 -0.977 -34.006 1.00 91.75 103 MET A O 1
ATOM 760 N N . ALA A 1 104 ? 7.132 -1.785 -35.546 1.00 91.94 104 ALA A N 1
ATOM 761 C CA . ALA A 1 104 ? 7.031 -3.170 -35.081 1.00 91.94 104 ALA A CA 1
ATOM 762 C C . ALA A 1 104 ? 7.714 -3.368 -33.718 1.00 91.94 104 ALA A C 1
ATOM 764 O O . ALA A 1 104 ? 7.191 -4.080 -32.859 1.00 91.94 104 ALA A O 1
ATOM 765 N N . ALA A 1 105 ? 8.839 -2.680 -33.489 1.00 91.31 105 ALA A N 1
ATOM 766 C CA . ALA A 1 105 ? 9.516 -2.671 -32.195 1.00 91.31 105 ALA A CA 1
ATOM 767 C C . ALA A 1 105 ? 8.622 -2.066 -31.102 1.00 91.31 105 ALA A C 1
ATOM 769 O O . ALA A 1 105 ? 8.508 -2.639 -30.024 1.00 91.31 105 ALA A O 1
ATOM 770 N N . LEU A 1 106 ? 7.927 -0.959 -31.392 1.00 91.69 106 LEU A N 1
ATOM 771 C CA . LEU A 1 106 ? 7.000 -0.335 -30.448 1.00 91.69 106 LEU A CA 1
ATOM 772 C C . LEU A 1 106 ? 5.804 -1.240 -30.139 1.00 91.69 106 LEU A C 1
ATOM 774 O O . LEU A 1 106 ? 5.390 -1.319 -28.985 1.00 91.69 106 LEU A O 1
ATOM 778 N N . GLY A 1 107 ? 5.264 -1.935 -31.144 1.00 91.12 107 GLY A N 1
ATOM 779 C CA . GLY A 1 107 ? 4.199 -2.916 -30.930 1.00 91.12 107 GLY A CA 1
ATOM 780 C C . GLY A 1 107 ? 4.634 -4.050 -30.009 1.00 91.12 107 GLY A C 1
ATOM 781 O O . GLY A 1 107 ? 3.982 -4.293 -29.001 1.00 91.12 107 GLY A O 1
ATOM 782 N N . SER A 1 108 ? 5.799 -4.638 -30.277 1.00 92.81 108 SER A N 1
ATOM 783 C CA . SER A 1 108 ? 6.351 -5.721 -29.453 1.00 92.81 108 SER A CA 1
ATOM 784 C C . SER A 1 108 ? 6.683 -5.256 -28.023 1.00 92.81 108 SER A C 1
ATOM 786 O O . SER A 1 108 ? 6.416 -5.966 -27.060 1.00 92.81 108 SER A O 1
ATOM 788 N N . ALA A 1 109 ? 7.204 -4.034 -27.852 1.00 89.88 109 ALA A N 1
ATOM 789 C CA . ALA A 1 109 ? 7.442 -3.441 -26.531 1.00 89.88 109 ALA A CA 1
ATOM 790 C C . ALA A 1 109 ? 6.136 -3.159 -25.766 1.00 89.88 109 ALA A C 1
ATOM 792 O O . ALA A 1 109 ? 6.075 -3.313 -24.543 1.00 89.88 109 ALA A O 1
ATOM 793 N N . THR A 1 110 ? 5.080 -2.760 -26.482 1.00 89.44 110 THR A N 1
ATOM 794 C CA . THR A 1 110 ? 3.744 -2.561 -25.905 1.00 89.44 110 THR A CA 1
ATOM 795 C C . THR A 1 110 ? 3.181 -3.894 -25.426 1.00 89.44 110 THR A C 1
ATOM 797 O O . THR A 1 110 ? 2.730 -3.983 -24.288 1.00 89.44 110 THR A O 1
ATOM 800 N N . ASP A 1 111 ? 3.269 -4.938 -26.245 1.00 90.75 111 ASP A N 1
ATOM 801 C CA . ASP A 1 111 ? 2.819 -6.282 -25.888 1.00 90.75 111 ASP A CA 1
ATOM 802 C C . ASP A 1 111 ? 3.567 -6.835 -24.668 1.00 90.75 111 ASP A C 1
ATOM 804 O O . ASP A 1 111 ? 2.930 -7.194 -23.676 1.00 90.75 111 ASP A O 1
ATOM 808 N N . ALA A 1 112 ? 4.901 -6.743 -24.664 1.00 89.31 112 ALA A N 1
ATOM 809 C CA . ALA A 1 112 ? 5.724 -7.112 -23.514 1.00 89.31 112 ALA A CA 1
ATOM 810 C C . ALA A 1 112 ? 5.328 -6.341 -22.241 1.00 89.31 112 ALA A C 1
ATOM 812 O O . ALA A 1 112 ? 5.311 -6.907 -21.151 1.00 89.31 112 ALA A O 1
ATOM 813 N N . SER A 1 113 ? 4.949 -5.062 -22.358 1.00 86.19 113 SER A N 1
ATOM 814 C CA . SER A 1 113 ? 4.485 -4.262 -21.214 1.00 86.19 113 SER A CA 1
ATOM 815 C C . SER A 1 113 ? 3.179 -4.803 -20.625 1.00 86.19 113 SER A C 1
ATOM 817 O O . SER A 1 113 ? 3.023 -4.859 -19.404 1.00 86.19 113 SER A O 1
ATOM 819 N N . PHE A 1 114 ? 2.234 -5.224 -21.468 1.00 85.81 114 PHE A N 1
ATOM 820 C CA . PHE A 1 114 ? 0.981 -5.830 -21.013 1.00 85.81 114 PHE A CA 1
ATOM 821 C C . PHE A 1 114 ? 1.191 -7.216 -20.409 1.00 85.81 114 PHE A C 1
ATOM 823 O O . PHE A 1 114 ? 0.575 -7.539 -19.390 1.00 85.81 114 PHE A O 1
ATOM 830 N N . ASP A 1 115 ? 2.096 -7.993 -20.991 1.00 87.88 115 ASP A N 1
ATOM 831 C CA . ASP A 1 115 ? 2.490 -9.305 -20.504 1.00 87.88 115 ASP A CA 1
ATOM 832 C C . ASP A 1 115 ? 3.186 -9.202 -19.134 1.00 87.88 115 ASP A C 1
ATOM 834 O O . ASP A 1 115 ? 2.835 -9.936 -18.210 1.00 87.88 115 ASP A O 1
ATOM 838 N N . VAL A 1 116 ? 4.065 -8.215 -18.933 1.00 83.25 116 VAL A N 1
ATOM 839 C CA . VAL A 1 116 ? 4.671 -7.905 -17.627 1.00 83.25 116 VAL A CA 1
ATOM 840 C C . VAL A 1 116 ? 3.615 -7.468 -16.609 1.00 83.25 116 VAL A C 1
ATOM 842 O O . VAL A 1 116 ? 3.626 -7.956 -15.484 1.00 83.25 116 VAL A O 1
ATOM 845 N N . ILE A 1 117 ? 2.638 -6.635 -16.982 1.00 78.62 117 ILE A N 1
ATOM 846 C CA . ILE A 1 117 ? 1.513 -6.280 -16.093 1.00 78.62 117 ILE A CA 1
ATOM 847 C C . ILE A 1 117 ? 0.677 -7.519 -15.731 1.00 78.62 117 ILE A C 1
ATOM 849 O O . ILE A 1 117 ? 0.205 -7.650 -14.597 1.00 78.62 117 ILE A O 1
ATOM 853 N N . ALA A 1 118 ? 0.466 -8.436 -16.674 1.00 82.00 118 ALA A N 1
ATOM 854 C CA . ALA A 1 118 ? -0.217 -9.696 -16.413 1.00 82.00 118 ALA A CA 1
ATOM 855 C C . ALA A 1 118 ? 0.610 -10.596 -15.483 1.00 82.00 118 ALA A C 1
ATOM 857 O O . ALA A 1 118 ? 0.039 -11.212 -14.584 1.00 82.00 118 ALA A O 1
ATOM 858 N N . LEU A 1 119 ? 1.932 -10.645 -15.651 1.00 80.25 119 LEU A N 1
ATOM 859 C CA . LEU A 1 119 ? 2.852 -11.369 -14.775 1.00 80.25 119 LEU A CA 1
ATOM 860 C C . LEU A 1 119 ? 2.902 -10.760 -13.373 1.00 80.25 119 LEU A C 1
ATOM 862 O O . LEU A 1 119 ? 2.803 -11.508 -12.413 1.00 80.25 119 LEU A O 1
ATOM 866 N N . MET A 1 120 ? 2.920 -9.432 -13.225 1.00 76.56 120 MET A N 1
ATOM 867 C CA . MET A 1 120 ? 2.780 -8.758 -11.925 1.00 76.56 120 MET A CA 1
ATOM 868 C C . MET A 1 120 ? 1.496 -9.180 -11.204 1.00 76.56 120 MET A C 1
ATOM 870 O O . MET A 1 120 ? 1.497 -9.438 -10.003 1.00 76.56 120 MET A O 1
ATOM 874 N N . ARG A 1 121 ? 0.381 -9.262 -11.941 1.00 73.81 121 ARG A N 1
ATOM 875 C CA . ARG A 1 121 ? -0.909 -9.693 -11.383 1.00 73.81 121 ARG A CA 1
ATOM 876 C C . ARG A 1 121 ? -0.907 -11.173 -11.000 1.00 73.81 121 ARG A C 1
ATOM 878 O O . ARG A 1 121 ? -1.520 -11.525 -9.999 1.00 73.81 121 ARG A O 1
ATOM 885 N N . GLN A 1 122 ? -0.255 -12.023 -11.794 1.00 73.88 122 GLN A N 1
ATOM 886 C CA . GLN A 1 122 ? -0.198 -13.474 -11.587 1.00 73.88 122 GLN A CA 1
ATOM 887 C C . GLN A 1 122 ? 0.805 -13.894 -10.510 1.00 73.88 122 GLN A C 1
ATOM 889 O O . GLN A 1 122 ? 0.522 -14.802 -9.736 1.00 73.88 122 GLN A O 1
ATOM 894 N N . ALA A 1 123 ? 1.964 -13.239 -10.454 1.00 63.44 123 ALA A N 1
ATOM 895 C CA . ALA A 1 123 ? 3.029 -13.518 -9.497 1.00 63.44 123 ALA A CA 1
ATOM 896 C C . ALA A 1 123 ? 2.616 -13.201 -8.057 1.00 63.44 123 ALA A C 1
ATOM 898 O O . ALA A 1 123 ? 3.226 -13.697 -7.111 1.00 63.44 123 ALA A O 1
ATOM 899 N N . GLY A 1 124 ? 1.564 -12.397 -7.891 1.00 57.84 124 GLY A N 1
ATOM 900 C CA . GLY A 1 124 ? 1.114 -11.959 -6.588 1.00 57.84 124 GLY A CA 1
ATOM 901 C C . GLY A 1 124 ? 2.173 -11.119 -5.879 1.00 57.84 124 GLY A C 1
ATOM 902 O O . GLY A 1 124 ? 3.283 -10.875 -6.350 1.00 57.84 124 GLY A O 1
ATOM 903 N N . THR A 1 125 ? 1.807 -10.671 -4.695 1.00 52.97 125 THR A N 1
ATOM 904 C CA . THR A 1 125 ? 2.581 -9.826 -3.783 1.00 52.97 125 THR A CA 1
ATOM 905 C C . THR A 1 125 ? 3.966 -10.401 -3.404 1.00 52.97 125 THR A C 1
ATOM 907 O O . THR A 1 125 ? 4.826 -9.651 -2.944 1.00 52.97 125 THR A O 1
ATOM 910 N N . GLY A 1 126 ? 4.237 -11.679 -3.706 1.00 50.97 126 GLY A N 1
ATOM 911 C CA . GLY A 1 126 ? 5.457 -12.395 -3.334 1.00 50.97 126 GLY A CA 1
ATOM 912 C C . GLY A 1 126 ? 6.732 -12.005 -4.089 1.00 50.97 126 GLY A C 1
ATOM 913 O O . GLY A 1 126 ? 7.802 -12.032 -3.488 1.00 50.97 126 GLY A O 1
ATOM 914 N N . ALA A 1 127 ? 6.666 -11.622 -5.369 1.00 53.25 127 ALA A N 1
ATOM 915 C CA . ALA A 1 127 ? 7.863 -11.209 -6.124 1.00 53.25 127 ALA A CA 1
ATOM 916 C C . ALA A 1 127 ? 8.328 -9.793 -5.734 1.00 53.25 127 ALA A C 1
ATOM 918 O O . ALA A 1 127 ? 9.509 -9.573 -5.467 1.00 53.25 127 ALA A O 1
ATOM 919 N N . VAL A 1 128 ? 7.370 -8.870 -5.587 1.00 54.88 128 VAL A N 1
ATOM 920 C CA . VAL A 1 128 ? 7.585 -7.527 -5.016 1.00 54.88 128 VAL A CA 1
ATOM 921 C C . VAL A 1 128 ? 8.149 -7.646 -3.601 1.00 54.88 128 VAL A C 1
ATOM 923 O O . VAL A 1 128 ? 9.120 -6.977 -3.254 1.00 54.88 128 VAL A O 1
ATOM 926 N N . TYR A 1 129 ? 7.617 -8.585 -2.811 1.00 61.03 129 TYR A N 1
ATOM 927 C CA . TYR A 1 129 ? 8.152 -8.880 -1.492 1.00 61.03 129 TYR A CA 1
ATOM 928 C C . TYR A 1 129 ? 9.630 -9.286 -1.516 1.00 61.03 129 TYR A C 1
ATOM 930 O O . TYR A 1 129 ? 10.397 -8.744 -0.728 1.00 61.03 129 TYR A O 1
ATOM 938 N N . GLN A 1 130 ? 10.063 -10.190 -2.404 1.00 60.62 130 GLN A N 1
ATOM 939 C CA . GLN A 1 130 ? 11.469 -10.625 -2.428 1.00 60.62 130 GLN A CA 1
ATOM 940 C C . GLN A 1 130 ? 12.442 -9.493 -2.779 1.00 60.62 130 GLN A C 1
ATOM 942 O O . GLN A 1 130 ? 13.531 -9.427 -2.209 1.00 60.62 130 GLN A O 1
ATOM 947 N N . LEU A 1 131 ? 12.059 -8.586 -3.677 1.00 60.47 131 LEU A N 1
ATOM 948 C CA . LEU A 1 131 ? 12.885 -7.432 -4.042 1.00 60.47 131 LEU A CA 1
ATOM 949 C C . LEU A 1 131 ? 12.978 -6.419 -2.911 1.00 60.47 131 LEU A C 1
ATOM 951 O O . LEU A 1 131 ? 14.066 -5.946 -2.571 1.00 60.47 131 LEU A O 1
ATOM 955 N N . ASP A 1 132 ? 11.837 -6.104 -2.308 1.00 69.50 132 ASP A N 1
ATOM 956 C CA . ASP A 1 132 ? 11.788 -5.159 -1.206 1.00 69.50 132 ASP A CA 1
ATOM 957 C C . ASP A 1 132 ? 12.516 -5.704 0.016 1.00 69.50 132 ASP A C 1
ATOM 959 O O . ASP A 1 132 ? 13.295 -4.981 0.637 1.00 69.50 132 ASP A O 1
ATOM 963 N N . LYS A 1 133 ? 12.346 -6.999 0.299 1.00 71.19 133 LYS A N 1
ATOM 964 C CA . LYS A 1 133 ? 13.133 -7.747 1.278 1.00 71.19 133 LYS A CA 1
ATOM 965 C C . LYS A 1 133 ? 14.625 -7.636 0.990 1.00 71.19 133 LYS A C 1
ATOM 967 O O . LYS A 1 133 ? 15.375 -7.220 1.864 1.00 71.19 133 LYS A O 1
ATOM 972 N N . ALA A 1 134 ? 15.062 -7.936 -0.233 1.00 72.38 134 ALA A N 1
ATOM 973 C CA . ALA A 1 134 ? 16.477 -7.880 -0.591 1.00 72.38 134 ALA A CA 1
ATOM 974 C C . ALA A 1 134 ? 17.076 -6.482 -0.370 1.00 72.38 134 ALA A C 1
ATOM 976 O O . ALA A 1 134 ? 18.197 -6.367 0.121 1.00 72.38 134 ALA A O 1
ATOM 977 N N . ARG A 1 135 ? 16.328 -5.412 -0.676 1.00 71.31 135 ARG A N 1
ATOM 978 C CA . ARG A 1 135 ? 16.743 -4.026 -0.398 1.00 71.31 135 ARG A CA 1
ATOM 979 C C . ARG A 1 135 ? 16.783 -3.742 1.106 1.00 71.31 135 ARG A C 1
ATOM 981 O O . ARG A 1 135 ? 17.770 -3.184 1.592 1.00 71.31 135 ARG A O 1
ATOM 988 N N . ALA A 1 136 ? 15.749 -4.153 1.839 1.00 75.38 136 ALA A N 1
ATOM 989 C CA . ALA A 1 136 ? 15.610 -3.955 3.279 1.00 75.38 136 ALA A CA 1
ATOM 990 C C . ALA A 1 136 ? 16.634 -4.740 4.114 1.00 75.38 136 ALA A C 1
ATOM 992 O O . ALA A 1 136 ? 17.033 -4.279 5.183 1.00 75.38 136 ALA A O 1
ATOM 993 N N . ASP A 1 137 ? 17.102 -5.890 3.641 1.00 80.25 137 ASP A N 1
ATOM 994 C CA . ASP A 1 137 ? 18.088 -6.726 4.336 1.00 80.25 137 ASP A CA 1
ATOM 995 C C . ASP A 1 137 ? 19.527 -6.194 4.176 1.00 80.25 137 ASP A C 1
ATOM 997 O O . ASP A 1 137 ? 20.463 -6.691 4.807 1.00 80.25 137 ASP A O 1
ATOM 1001 N N . THR A 1 138 ? 19.734 -5.132 3.386 1.00 74.31 138 THR A N 1
ATOM 1002 C CA . THR A 1 138 ? 21.047 -4.487 3.280 1.00 74.31 138 THR A CA 1
ATOM 1003 C C . THR A 1 138 ? 21.382 -3.659 4.532 1.00 74.31 138 THR A C 1
ATOM 1005 O O . THR A 1 138 ? 20.512 -2.984 5.089 1.00 74.31 138 THR A O 1
ATOM 1008 N N . PRO A 1 139 ? 22.665 -3.581 4.945 1.00 73.62 139 PRO A N 1
ATOM 1009 C CA . PRO A 1 139 ? 23.089 -2.728 6.064 1.00 73.62 139 PRO A CA 1
ATOM 1010 C C . PRO A 1 139 ? 22.857 -1.224 5.849 1.00 73.62 139 PRO A C 1
ATOM 1012 O O . PRO A 1 139 ? 22.968 -0.444 6.788 1.00 73.62 139 PRO A O 1
ATOM 1015 N N . ARG A 1 140 ? 22.597 -0.805 4.603 1.00 71.69 140 ARG A N 1
ATOM 1016 C CA . ARG A 1 140 ? 22.369 0.593 4.210 1.00 71.69 140 ARG A CA 1
ATOM 1017 C C . ARG A 1 140 ? 20.899 0.903 3.926 1.00 71.69 140 ARG A C 1
ATOM 1019 O O . ARG A 1 140 ? 20.619 2.002 3.456 1.00 71.69 140 ARG A O 1
ATOM 1026 N N . ALA A 1 141 ? 19.988 -0.042 4.171 1.00 77.50 141 ALA A N 1
ATOM 1027 C CA . ALA A 1 141 ? 18.568 0.144 3.909 1.00 77.50 141 ALA A CA 1
ATOM 1028 C C . ALA A 1 141 ? 18.048 1.397 4.625 1.00 77.50 141 ALA A C 1
ATOM 1030 O O . ALA A 1 141 ? 18.127 1.510 5.850 1.00 77.50 141 ALA A O 1
ATOM 1031 N N . GLY A 1 142 ? 17.530 2.347 3.847 1.00 85.31 142 GLY A N 1
ATOM 1032 C CA . GLY A 1 142 ? 16.899 3.542 4.392 1.00 85.31 142 GLY A CA 1
ATOM 1033 C C . GLY A 1 142 ? 15.480 3.251 4.875 1.00 85.31 142 GLY A C 1
ATOM 1034 O O . GLY A 1 142 ? 14.888 2.222 4.544 1.00 85.31 142 GLY A O 1
ATOM 1035 N N . PHE A 1 143 ? 14.875 4.203 5.591 1.00 86.75 143 PHE A N 1
ATOM 1036 C CA . PHE A 1 143 ? 13.481 4.077 6.033 1.00 86.75 143 PHE A CA 1
ATOM 1037 C C . PHE A 1 143 ? 12.507 3.792 4.876 1.00 86.75 143 PHE A C 1
ATOM 1039 O O . PHE A 1 143 ? 11.522 3.085 5.062 1.00 86.75 143 PHE A O 1
ATOM 1046 N N . ALA A 1 144 ? 12.777 4.320 3.677 1.00 80.00 144 ALA A N 1
ATOM 1047 C CA . ALA A 1 144 ? 11.925 4.125 2.508 1.00 80.00 144 ALA A CA 1
ATOM 1048 C C . ALA A 1 144 ? 11.912 2.663 2.036 1.00 80.00 144 ALA A C 1
ATOM 1050 O O . ALA A 1 144 ? 10.846 2.141 1.716 1.00 80.00 144 ALA A O 1
ATOM 1051 N N . ASP A 1 145 ? 13.069 1.995 2.034 1.00 81.00 145 ASP A N 1
ATOM 1052 C CA . ASP A 1 145 ? 13.171 0.582 1.658 1.00 81.00 145 ASP A CA 1
ATOM 1053 C C . ASP A 1 145 ? 12.498 -0.310 2.699 1.00 81.00 145 ASP A C 1
ATOM 1055 O O . ASP A 1 145 ? 11.741 -1.212 2.348 1.00 81.00 145 ASP A O 1
ATOM 1059 N N . LEU A 1 146 ? 12.677 0.020 3.980 1.00 89.19 146 LEU A N 1
ATOM 1060 C CA . LEU A 1 146 ? 12.039 -0.682 5.092 1.00 89.19 146 LEU A CA 1
ATOM 1061 C C . LEU A 1 146 ? 10.509 -0.540 5.064 1.00 89.19 146 LEU A C 1
ATOM 1063 O O . LEU A 1 146 ? 9.799 -1.527 5.233 1.00 89.19 146 LEU A O 1
ATOM 1067 N N . LEU A 1 147 ? 9.976 0.658 4.793 1.00 84.88 147 LEU A N 1
ATOM 1068 C CA . LEU A 1 147 ? 8.528 0.866 4.655 1.00 84.88 147 LEU A CA 1
ATOM 1069 C C . LEU A 1 147 ? 7.939 0.131 3.443 1.00 84.88 147 LEU A C 1
ATOM 1071 O O . LEU A 1 147 ? 6.790 -0.315 3.504 1.00 84.88 147 LEU A O 1
ATOM 1075 N N . ARG A 1 148 ? 8.702 0.008 2.350 1.00 81.88 148 ARG A N 1
ATOM 1076 C CA . ARG A 1 148 ? 8.284 -0.741 1.157 1.00 81.88 148 ARG A CA 1
ATOM 1077 C C . ARG A 1 148 ? 8.212 -2.240 1.460 1.00 81.88 148 ARG A C 1
ATOM 1079 O O . ARG A 1 148 ? 7.150 -2.832 1.290 1.00 81.88 148 ARG A O 1
ATOM 1086 N N . ALA A 1 149 ? 9.266 -2.796 2.062 1.00 83.25 149 ALA A N 1
ATOM 1087 C CA . ALA A 1 149 ? 9.323 -4.196 2.486 1.00 83.25 149 ALA A CA 1
ATOM 1088 C C . ALA A 1 149 ? 8.251 -4.550 3.517 1.00 83.25 149 ALA A C 1
ATOM 1090 O O . ALA A 1 149 ? 7.573 -5.564 3.376 1.00 83.25 149 ALA A O 1
ATOM 1091 N N . ALA A 1 150 ? 8.026 -3.679 4.503 1.00 88.75 150 ALA A N 1
ATOM 1092 C CA . ALA A 1 150 ? 6.947 -3.828 5.471 1.00 88.75 150 ALA A CA 1
ATOM 1093 C C . ALA A 1 150 ? 5.576 -3.944 4.798 1.00 88.75 150 ALA A C 1
ATOM 1095 O O . ALA A 1 150 ? 4.794 -4.841 5.102 1.00 88.75 150 ALA A O 1
ATOM 1096 N N . ARG A 1 151 ? 5.284 -3.041 3.858 1.00 83.94 151 ARG A N 1
ATOM 1097 C CA . ARG A 1 151 ? 4.023 -3.034 3.115 1.00 83.94 151 ARG A CA 1
ATOM 1098 C C . ARG A 1 151 ? 3.874 -4.277 2.244 1.00 83.94 151 ARG A C 1
ATOM 1100 O O . ARG A 1 151 ? 2.791 -4.860 2.225 1.00 83.94 151 ARG A O 1
ATOM 1107 N N . ALA A 1 152 ? 4.932 -4.677 1.544 1.00 78.75 152 ALA A N 1
ATOM 1108 C CA . ALA A 1 152 ? 4.930 -5.892 0.744 1.00 78.75 152 ALA A CA 1
ATOM 1109 C C . ALA A 1 152 ? 4.669 -7.124 1.626 1.00 78.75 152 ALA A C 1
ATOM 1111 O O . ALA A 1 152 ? 3.754 -7.888 1.332 1.00 78.75 152 ALA A O 1
ATOM 1112 N N . ALA A 1 153 ? 5.357 -7.241 2.767 1.00 84.69 153 ALA A N 1
ATOM 1113 C CA . ALA A 1 153 ? 5.144 -8.300 3.752 1.00 84.69 153 ALA A CA 1
ATOM 1114 C C . ALA A 1 153 ? 3.707 -8.318 4.308 1.00 84.69 153 ALA A C 1
ATOM 1116 O O . ALA A 1 153 ? 3.099 -9.383 4.417 1.00 84.69 153 ALA A O 1
ATOM 1117 N N . SER A 1 154 ? 3.127 -7.153 4.625 1.00 81.75 154 SER A N 1
ATOM 1118 C CA . SER A 1 154 ? 1.727 -7.052 5.065 1.00 81.75 154 SER A CA 1
ATOM 1119 C C . SER A 1 154 ? 0.744 -7.508 3.985 1.00 81.75 154 SER A C 1
ATOM 1121 O O . SER A 1 154 ? -0.200 -8.238 4.287 1.00 81.75 154 SER A O 1
ATOM 1123 N N . ASN A 1 155 ? 0.964 -7.114 2.727 1.00 78.12 155 ASN A N 1
ATOM 1124 C CA . ASN A 1 155 ? 0.133 -7.554 1.603 1.00 78.12 155 ASN A CA 1
ATOM 1125 C C . ASN A 1 155 ? 0.224 -9.076 1.391 1.00 78.12 155 ASN A C 1
ATOM 1127 O O . ASN A 1 155 ? -0.779 -9.711 1.078 1.00 78.12 155 ASN A O 1
ATOM 1131 N N . ASP A 1 156 ? 1.401 -9.650 1.643 1.00 78.75 156 ASP A N 1
ATOM 1132 C CA . ASP A 1 156 ? 1.694 -11.085 1.586 1.00 78.75 156 ASP A CA 1
ATOM 1133 C C . ASP A 1 156 ? 1.197 -11.891 2.799 1.00 78.75 156 ASP A C 1
ATOM 1135 O O . ASP A 1 156 ? 1.437 -13.097 2.872 1.00 78.75 156 ASP A O 1
ATOM 1139 N N . LYS A 1 157 ? 0.535 -11.256 3.777 1.00 84.06 157 LYS A N 1
ATOM 1140 C CA . LYS A 1 157 ? 0.135 -11.893 5.046 1.00 84.06 157 LYS A CA 1
ATOM 1141 C C . LYS A 1 157 ? 1.309 -12.517 5.810 1.00 84.06 157 LYS A C 1
ATOM 1143 O O . LYS A 1 157 ? 1.169 -13.552 6.459 1.00 84.06 157 LYS A O 1
ATOM 1148 N N . ARG A 1 158 ? 2.453 -11.823 5.803 1.00 87.06 158 ARG A N 1
ATOM 1149 C CA . ARG A 1 158 ? 3.661 -12.121 6.592 1.00 87.06 158 ARG A CA 1
ATOM 1150 C C . ARG A 1 158 ? 3.823 -11.093 7.718 1.00 87.06 158 ARG A C 1
ATOM 1152 O O . ARG A 1 158 ? 4.714 -10.243 7.662 1.00 87.06 158 ARG A O 1
ATOM 1159 N N . PRO A 1 159 ? 2.965 -11.110 8.751 1.00 90.88 159 PRO A N 1
ATOM 1160 C CA . PRO A 1 159 ? 2.944 -10.030 9.727 1.00 90.88 159 PRO A CA 1
ATOM 1161 C C . PRO A 1 159 ? 4.211 -9.977 10.591 1.00 90.88 159 PRO A C 1
ATOM 1163 O O . PRO A 1 159 ? 4.581 -8.900 11.037 1.00 90.88 159 PRO A O 1
ATOM 1166 N N . THR A 1 160 ? 4.904 -11.097 10.820 1.00 93.50 160 THR A N 1
ATOM 1167 C CA . THR A 1 160 ? 6.165 -11.110 11.584 1.00 93.50 160 THR A CA 1
ATOM 1168 C C . THR A 1 160 ? 7.276 -10.365 10.845 1.00 93.50 160 THR A C 1
ATOM 1170 O O . THR A 1 160 ? 7.899 -9.479 11.422 1.00 93.50 160 THR A O 1
ATOM 1173 N N . GLU A 1 161 ? 7.466 -10.662 9.554 1.00 90.25 161 GLU A N 1
ATOM 1174 C CA . GLU A 1 161 ? 8.448 -9.973 8.702 1.00 90.25 161 GLU A CA 1
ATOM 1175 C C . GLU A 1 161 ? 8.067 -8.484 8.549 1.00 90.25 161 GLU A C 1
ATOM 1177 O O . GLU A 1 161 ? 8.917 -7.602 8.662 1.00 90.25 161 GLU A O 1
ATOM 1182 N N . ALA A 1 162 ? 6.770 -8.175 8.404 1.00 93.38 162 ALA A N 1
ATOM 1183 C CA . ALA A 1 162 ? 6.293 -6.792 8.364 1.00 93.38 162 ALA A CA 1
ATOM 1184 C C . ALA A 1 162 ? 6.660 -6.004 9.633 1.00 93.38 162 ALA A C 1
ATOM 1186 O O . ALA A 1 162 ? 7.153 -4.880 9.535 1.00 93.38 162 ALA A O 1
ATOM 1187 N N . LEU A 1 163 ? 6.448 -6.580 10.821 1.00 96.56 163 LEU A N 1
ATOM 1188 C CA . LEU A 1 163 ? 6.776 -5.928 12.093 1.00 96.56 163 LEU A CA 1
ATOM 1189 C C . LEU A 1 163 ? 8.280 -5.712 12.274 1.00 96.56 163 LEU A C 1
ATOM 1191 O O . LEU A 1 163 ? 8.679 -4.674 12.804 1.00 96.56 163 LEU A O 1
ATOM 1195 N N . GLU A 1 164 ? 9.116 -6.645 11.822 1.00 95.31 164 GLU A N 1
ATOM 1196 C CA . GLU A 1 164 ? 10.571 -6.483 11.851 1.00 95.31 164 GLU A CA 1
ATOM 1197 C C . GLU A 1 164 ? 11.006 -5.265 11.021 1.00 95.31 164 GLU A C 1
ATOM 1199 O O . GLU A 1 164 ? 11.701 -4.373 11.524 1.00 95.31 164 GLU A O 1
ATOM 1204 N N . TYR A 1 165 ? 10.528 -5.172 9.777 1.00 93.62 165 TYR A N 1
ATOM 1205 C CA . TYR A 1 165 ? 10.821 -4.032 8.910 1.00 93.62 165 TYR A CA 1
ATOM 1206 C C . TYR A 1 165 ? 10.265 -2.721 9.462 1.00 93.62 165 TYR A C 1
ATOM 1208 O O . TYR A 1 165 ? 10.957 -1.706 9.417 1.00 93.62 165 TYR A O 1
ATOM 1216 N N . LEU A 1 166 ? 9.060 -2.726 10.038 1.00 96.75 166 LEU A N 1
ATOM 1217 C CA . LEU A 1 166 ? 8.461 -1.531 10.639 1.00 96.75 166 LEU A CA 1
ATOM 1218 C C . LEU A 1 166 ? 9.225 -1.054 11.868 1.00 96.75 166 LEU A C 1
ATOM 1220 O O . LEU A 1 166 ? 9.404 0.147 12.032 1.00 96.75 166 LEU A O 1
ATOM 1224 N N . THR A 1 167 ? 9.727 -1.972 12.690 1.00 96.69 167 THR A N 1
ATOM 1225 C CA . THR A 1 167 ? 10.533 -1.635 13.870 1.00 96.69 167 THR A CA 1
ATOM 1226 C C . THR A 1 167 ? 11.814 -0.917 13.450 1.00 96.69 167 THR A C 1
ATOM 1228 O O . THR A 1 167 ? 12.140 0.151 13.967 1.00 96.69 167 THR A O 1
ATOM 1231 N N . ARG A 1 168 ? 12.502 -1.451 12.434 1.00 95.19 168 ARG A N 1
ATOM 1232 C CA . ARG A 1 168 ? 13.692 -0.823 11.846 1.00 95.19 168 ARG A CA 1
ATOM 1233 C C . ARG A 1 168 ? 13.353 0.507 11.163 1.00 95.19 168 ARG A C 1
ATOM 1235 O O . ARG A 1 168 ? 14.118 1.460 11.283 1.00 95.19 168 ARG A O 1
ATOM 1242 N N . ALA A 1 169 ? 12.216 0.588 10.466 1.00 94.81 169 ALA A N 1
ATOM 1243 C CA . ALA A 1 169 ? 11.769 1.807 9.797 1.00 94.81 169 ALA A CA 1
ATOM 1244 C C . ALA A 1 169 ? 11.494 2.927 10.804 1.00 94.81 169 ALA A C 1
ATOM 1246 O O . ALA A 1 169 ? 11.964 4.038 10.594 1.00 94.81 169 ALA A O 1
ATOM 1247 N N . ILE A 1 170 ? 10.772 2.640 11.892 1.00 96.62 170 ILE A N 1
ATOM 1248 C CA . ILE A 1 170 ? 10.454 3.611 12.949 1.00 96.62 170 ILE A CA 1
ATOM 1249 C C . ILE A 1 170 ? 11.745 4.168 13.547 1.00 96.62 170 ILE A C 1
ATOM 1251 O O . ILE A 1 170 ? 11.919 5.383 13.537 1.00 96.62 170 ILE A O 1
ATOM 1255 N N . ALA A 1 171 ? 12.687 3.302 13.938 1.00 95.19 171 ALA A N 1
ATOM 1256 C CA . ALA A 1 171 ? 13.984 3.735 14.455 1.00 95.19 171 ALA A CA 1
ATOM 1257 C C . ALA A 1 171 ? 14.738 4.632 13.453 1.00 95.19 171 ALA A C 1
ATOM 1259 O O . ALA A 1 171 ? 15.235 5.693 13.810 1.00 95.19 171 ALA A O 1
ATOM 1260 N N . ALA A 1 172 ? 14.767 4.261 12.168 1.00 92.31 172 ALA A N 1
ATOM 1261 C CA . ALA A 1 172 ? 15.407 5.075 11.134 1.00 92.31 172 ALA A CA 1
ATOM 1262 C C . ALA A 1 172 ? 14.695 6.422 10.888 1.00 92.31 172 ALA A C 1
ATOM 1264 O O . ALA A 1 172 ? 15.344 7.406 10.536 1.00 92.31 172 ALA A O 1
ATOM 1265 N N . ILE A 1 173 ? 13.368 6.477 11.044 1.00 94.00 173 ILE A N 1
ATOM 1266 C CA . ILE A 1 173 ? 12.569 7.701 10.896 1.00 94.00 173 ILE A CA 1
ATOM 1267 C C . ILE A 1 173 ? 12.772 8.633 12.096 1.00 94.00 173 ILE A C 1
ATOM 1269 O O . ILE A 1 173 ? 12.783 9.851 11.917 1.00 94.00 173 ILE A O 1
ATOM 1273 N N . GLU A 1 174 ? 12.933 8.094 13.305 1.00 93.75 174 GLU A N 1
ATOM 1274 C CA . GLU A 1 174 ? 13.170 8.879 14.523 1.00 93.75 174 GLU A CA 1
ATOM 1275 C C . GLU A 1 174 ? 14.457 9.710 14.438 1.00 93.75 174 GLU A C 1
ATOM 1277 O O . GLU A 1 174 ? 14.469 10.853 14.893 1.00 93.75 174 GLU A O 1
ATOM 1282 N N . GLU A 1 175 ? 15.478 9.214 13.738 1.00 91.94 175 GLU A N 1
ATOM 1283 C CA . GLU A 1 175 ? 16.737 9.930 13.485 1.00 91.94 175 GLU A CA 1
ATOM 1284 C C . GLU A 1 175 ? 16.621 11.065 12.445 1.00 91.94 175 GLU A C 1
ATOM 1286 O O . GLU A 1 175 ? 17.551 11.856 12.264 1.00 91.94 175 GLU A O 1
ATOM 1291 N N . LEU A 1 176 ? 15.494 11.179 11.732 1.00 88.06 176 LEU A N 1
ATOM 1292 C CA . LEU A 1 176 ? 15.301 12.237 10.740 1.00 88.06 176 LEU A CA 1
ATOM 1293 C C . LEU A 1 176 ? 15.036 13.603 11.400 1.00 88.06 176 LEU A C 1
ATOM 1295 O O . LEU A 1 176 ? 14.467 13.683 12.492 1.00 88.06 176 LEU A O 1
ATOM 1299 N N . PRO A 1 177 ? 15.346 14.715 10.705 1.00 88.81 177 PRO A N 1
ATOM 1300 C CA . PRO A 1 177 ? 14.894 16.037 11.121 1.00 88.81 177 PRO A CA 1
ATOM 1301 C C . PRO A 1 177 ? 13.365 16.106 11.257 1.00 88.81 177 PRO A C 1
ATOM 1303 O O . PRO A 1 177 ? 12.633 15.485 10.488 1.00 88.81 177 PRO A O 1
ATOM 1306 N N . GLU A 1 178 ? 12.869 16.950 12.167 1.00 86.25 178 GLU A N 1
ATOM 1307 C CA . GLU A 1 178 ? 11.430 17.084 12.473 1.00 86.25 178 GLU A CA 1
ATOM 1308 C C . GLU A 1 178 ? 10.534 17.329 11.252 1.00 86.25 178 GLU A C 1
ATOM 1310 O O . GLU A 1 178 ? 9.369 16.925 11.206 1.00 86.25 178 GLU A O 1
ATOM 1315 N N . ARG A 1 179 ? 11.058 18.007 10.228 1.00 85.00 179 ARG A N 1
ATOM 1316 C CA . ARG A 1 179 ? 10.281 18.345 9.039 1.00 85.00 179 ARG A CA 1
ATOM 1317 C C . ARG A 1 179 ? 9.925 17.077 8.255 1.00 85.00 179 ARG A C 1
ATOM 1319 O O . ARG A 1 179 ? 10.760 16.508 7.568 1.00 85.00 179 ARG A O 1
ATOM 1326 N N . GLY A 1 180 ? 8.651 16.691 8.304 1.00 80.62 180 GLY A N 1
ATOM 1327 C CA . GLY A 1 180 ? 8.112 15.532 7.580 1.00 80.62 180 GLY A CA 1
ATOM 1328 C C . GLY A 1 180 ? 8.197 14.210 8.348 1.00 80.62 180 GLY A C 1
ATOM 1329 O O . GLY A 1 180 ? 7.461 13.282 8.020 1.00 80.62 180 GLY A O 1
ATOM 1330 N N . ARG A 1 181 ? 8.993 14.142 9.423 1.00 89.88 181 ARG A N 1
ATOM 1331 C CA . ARG A 1 181 ? 9.105 12.965 10.295 1.00 89.88 181 ARG A CA 1
ATOM 1332 C C . ARG A 1 181 ? 7.756 12.489 10.865 1.00 89.88 181 ARG A C 1
ATOM 1334 O O . ARG A 1 181 ? 7.471 11.299 10.733 1.00 89.88 181 ARG A O 1
ATOM 1341 N N . PRO A 1 182 ? 6.865 13.358 11.393 1.00 89.69 182 PRO A N 1
ATOM 1342 C CA . PRO A 1 182 ? 5.563 12.915 11.904 1.00 89.69 182 PRO A CA 1
ATOM 1343 C C . PRO A 1 182 ? 4.682 12.208 10.866 1.00 89.69 182 PRO A C 1
ATOM 1345 O O . PRO A 1 182 ? 3.932 11.299 11.212 1.00 89.69 182 PRO A O 1
ATOM 1348 N N . LEU A 1 183 ? 4.780 12.593 9.587 1.00 87.00 183 LEU A N 1
ATOM 1349 C CA . LEU A 1 183 ? 4.020 11.959 8.508 1.00 87.00 183 LEU A CA 1
ATOM 1350 C C . LEU A 1 183 ? 4.473 10.509 8.293 1.00 87.00 183 LEU A C 1
ATOM 1352 O O . LEU A 1 183 ? 3.643 9.608 8.186 1.00 87.00 183 LEU A O 1
ATOM 1356 N N . LEU A 1 184 ? 5.790 10.296 8.274 1.00 89.81 184 LEU A N 1
ATOM 1357 C CA . LEU A 1 184 ? 6.399 8.978 8.105 1.00 89.81 184 LEU A CA 1
ATOM 1358 C C . LEU A 1 184 ? 6.121 8.074 9.312 1.00 89.81 184 LEU A C 1
ATOM 1360 O O . LEU A 1 184 ? 5.732 6.922 9.128 1.00 89.81 184 LEU A O 1
ATOM 1364 N N . LEU A 1 185 ? 6.238 8.602 10.536 1.00 93.88 185 LEU A N 1
ATOM 1365 C CA . LEU A 1 185 ? 5.911 7.855 11.756 1.00 93.88 185 LEU A CA 1
ATOM 1366 C C . LEU A 1 185 ? 4.443 7.434 11.785 1.00 93.88 185 LEU A C 1
ATOM 1368 O O . LEU A 1 185 ? 4.141 6.278 12.061 1.00 93.88 185 LEU A O 1
ATOM 1372 N N . ARG A 1 186 ? 3.519 8.333 11.432 1.00 90.50 186 ARG A N 1
ATOM 1373 C CA . ARG A 1 186 ? 2.089 8.009 11.346 1.00 90.50 186 ARG A CA 1
ATOM 1374 C C . ARG A 1 186 ? 1.822 6.854 10.384 1.00 90.50 186 ARG A C 1
ATOM 1376 O O . ARG A 1 186 ? 1.057 5.948 10.715 1.00 90.50 186 ARG A O 1
ATOM 1383 N N . GLN A 1 187 ? 2.447 6.880 9.207 1.00 90.00 187 GLN A N 1
ATOM 1384 C CA . GLN A 1 187 ? 2.344 5.793 8.236 1.00 90.00 187 GLN A CA 1
ATOM 1385 C C . GLN A 1 187 ? 2.892 4.480 8.812 1.00 90.00 187 GLN A C 1
ATOM 1387 O O . GLN A 1 187 ? 2.224 3.450 8.710 1.00 90.00 187 GLN A O 1
ATOM 1392 N N . ALA A 1 188 ? 4.074 4.517 9.433 1.00 93.75 188 ALA A N 1
ATOM 1393 C CA . ALA A 1 188 ? 4.707 3.343 10.021 1.00 93.75 188 ALA A CA 1
ATOM 1394 C C . ALA A 1 188 ? 3.840 2.724 11.130 1.00 93.75 188 ALA A C 1
ATOM 1396 O O . ALA A 1 188 ? 3.527 1.539 11.064 1.00 93.75 188 ALA A O 1
ATOM 1397 N N . TYR A 1 189 ? 3.359 3.529 12.082 1.00 96.69 189 TYR A N 1
ATOM 1398 C CA . TYR A 1 189 ? 2.487 3.065 13.165 1.00 96.69 189 TYR A CA 1
ATOM 1399 C C . TYR A 1 189 ? 1.145 2.525 12.659 1.00 96.69 189 TYR A C 1
ATOM 1401 O O . TYR A 1 189 ? 0.657 1.518 13.165 1.00 96.69 189 TYR A O 1
ATOM 1409 N N . THR A 1 190 ? 0.568 3.126 11.613 1.00 94.25 190 THR A N 1
ATOM 1410 C CA . THR A 1 190 ? -0.668 2.604 11.001 1.00 94.25 190 THR A CA 1
ATOM 1411 C C . THR A 1 190 ? -0.451 1.200 10.432 1.00 94.25 190 THR A C 1
ATOM 1413 O O . THR A 1 190 ? -1.249 0.301 10.691 1.00 94.25 190 THR A O 1
ATOM 1416 N N . LEU A 1 191 ? 0.637 0.988 9.682 1.00 92.81 191 LEU A N 1
ATOM 1417 C CA . LEU A 1 191 ? 0.984 -0.332 9.142 1.00 92.81 191 LEU A CA 1
ATOM 1418 C C . LEU A 1 191 ? 1.326 -1.331 10.255 1.00 92.81 191 LEU A C 1
ATOM 1420 O O . LEU A 1 191 ? 0.948 -2.496 10.163 1.00 92.81 191 LEU A O 1
ATOM 1424 N N . GLN A 1 192 ? 1.980 -0.869 11.321 1.00 97.25 192 GLN A N 1
ATOM 1425 C CA . GLN A 1 192 ? 2.356 -1.699 12.464 1.00 97.25 192 GLN A CA 1
ATOM 1426 C C . GLN A 1 192 ? 1.130 -2.228 13.196 1.00 97.25 192 GLN A C 1
ATOM 1428 O O . GLN A 1 192 ? 1.032 -3.430 13.425 1.00 97.25 192 GLN A O 1
ATOM 1433 N N . GLY A 1 193 ? 0.150 -1.365 13.473 1.00 96.94 193 GLY A N 1
ATOM 1434 C CA . GLY A 1 193 ? -1.092 -1.800 14.101 1.00 96.94 193 GLY A CA 1
ATOM 1435 C C . GLY A 1 193 ? -1.865 -2.796 13.239 1.00 96.94 193 GLY A C 1
ATOM 1436 O O . GLY A 1 193 ? -2.383 -3.777 13.759 1.00 96.94 193 GLY A O 1
ATOM 1437 N N . LEU A 1 194 ? -1.885 -2.616 11.914 1.00 94.81 194 LEU A N 1
ATOM 1438 C CA . LEU A 1 194 ? -2.514 -3.583 11.006 1.00 94.81 194 LEU A CA 1
ATOM 1439 C C . LEU A 1 194 ? -1.798 -4.942 11.034 1.00 94.81 194 LEU A C 1
ATOM 1441 O O . LEU A 1 194 ? -2.460 -5.977 11.058 1.00 94.81 194 LEU A O 1
ATOM 1445 N N . ALA A 1 195 ? -0.464 -4.947 11.078 1.00 95.50 195 ALA A N 1
ATOM 1446 C CA . ALA A 1 195 ? 0.317 -6.175 11.202 1.00 95.50 195 ALA A CA 1
ATOM 1447 C C . ALA A 1 195 ? 0.098 -6.871 12.560 1.00 95.50 195 ALA A C 1
ATOM 1449 O O . ALA A 1 195 ? 0.002 -8.097 12.600 1.00 95.50 195 ALA A O 1
ATOM 1450 N N . PHE A 1 196 ? -0.054 -6.118 13.656 1.00 97.38 196 PHE A N 1
ATOM 1451 C CA . PHE A 1 196 ? -0.435 -6.672 14.962 1.00 97.38 196 PHE A CA 1
ATOM 1452 C C . PHE A 1 196 ? -1.835 -7.286 14.944 1.00 97.38 196 PHE A C 1
ATOM 1454 O O . PHE A 1 196 ? -2.028 -8.401 15.431 1.00 97.38 196 PHE A O 1
ATOM 1461 N N . LEU A 1 197 ? -2.800 -6.626 14.295 1.00 95.75 197 LEU A N 1
ATOM 1462 C CA . LEU A 1 197 ? -4.122 -7.206 14.088 1.00 95.75 197 LEU A CA 1
ATOM 1463 C C . LEU A 1 197 ? -4.042 -8.521 13.303 1.00 95.75 197 LEU A C 1
ATOM 1465 O O . LEU A 1 197 ? -4.704 -9.486 13.690 1.00 95.75 197 LEU A O 1
ATOM 1469 N N . ASP A 1 198 ? -3.224 -8.610 12.256 1.00 93.19 198 ASP A N 1
ATOM 1470 C CA . ASP A 1 198 ? -3.014 -9.863 11.516 1.00 93.19 198 ASP A CA 1
ATOM 1471 C C . ASP A 1 198 ? -2.420 -10.991 12.401 1.00 93.19 198 ASP A C 1
ATOM 1473 O O . ASP A 1 198 ? -2.644 -12.164 12.109 1.00 93.19 198 ASP A O 1
ATOM 1477 N N . GLN A 1 199 ? -1.749 -10.671 13.520 1.00 94.88 199 GLN A N 1
ATOM 1478 C CA . GLN A 1 199 ? -1.301 -11.642 14.542 1.00 94.88 199 GLN A CA 1
ATOM 1479 C C . GLN A 1 199 ? -2.299 -11.862 15.690 1.00 94.88 199 GLN A C 1
ATOM 1481 O O . GLN A 1 199 ? -2.010 -12.613 16.618 1.00 94.88 199 GLN A O 1
ATOM 1486 N N . ASN A 1 200 ? -3.480 -11.241 15.634 1.00 95.00 200 ASN A N 1
ATOM 1487 C CA . ASN A 1 200 ? -4.462 -11.189 16.725 1.00 95.00 200 ASN A CA 1
ATOM 1488 C C . ASN A 1 200 ? -3.953 -10.507 18.009 1.00 95.00 200 ASN A C 1
ATOM 1490 O O . ASN A 1 200 ? -4.529 -10.709 19.076 1.00 95.00 200 ASN A O 1
ATOM 1494 N N . ASP A 1 201 ? -2.925 -9.661 17.912 1.00 96.62 201 ASP A N 1
ATOM 1495 C CA . ASP A 1 201 ? -2.465 -8.834 19.027 1.00 96.62 201 ASP A CA 1
ATOM 1496 C C . ASP A 1 201 ? -3.218 -7.499 19.033 1.00 96.62 201 ASP A C 1
ATOM 1498 O O . ASP A 1 201 ? -2.812 -6.502 18.431 1.00 96.62 201 ASP A O 1
ATOM 1502 N N . GLN A 1 202 ? -4.386 -7.506 19.671 1.00 95.50 202 GLN A N 1
ATOM 1503 C CA . GLN A 1 202 ? -5.247 -6.330 19.719 1.00 95.50 202 GLN A CA 1
ATOM 1504 C C . GLN A 1 202 ? -4.638 -5.203 20.560 1.00 95.50 202 GLN A C 1
ATOM 1506 O O . GLN A 1 202 ? -4.618 -4.059 20.112 1.00 95.50 202 GLN A O 1
ATOM 1511 N N . ALA A 1 203 ? -4.060 -5.524 21.719 1.00 96.75 203 ALA A N 1
ATOM 1512 C CA . ALA A 1 203 ? -3.463 -4.528 22.605 1.00 96.75 203 ALA A CA 1
ATOM 1513 C C . ALA A 1 203 ? -2.307 -3.774 21.926 1.00 96.75 203 ALA A C 1
ATOM 1515 O O . ALA A 1 203 ? -2.208 -2.548 22.038 1.00 96.75 203 ALA A O 1
ATOM 1516 N N . ALA A 1 204 ? -1.455 -4.480 21.174 1.00 97.31 204 ALA A N 1
ATOM 1517 C CA . ALA A 1 204 ? -0.390 -3.838 20.412 1.00 97.31 204 ALA A CA 1
ATOM 1518 C C . ALA A 1 204 ? -0.939 -2.975 19.264 1.00 97.31 204 ALA A C 1
ATOM 1520 O O . ALA A 1 204 ? -0.427 -1.882 19.015 1.00 97.31 204 ALA A O 1
ATOM 1521 N N . ALA A 1 205 ? -2.020 -3.402 18.605 1.00 97.38 205 ALA A N 1
ATOM 1522 C CA . ALA A 1 205 ? -2.671 -2.602 17.572 1.00 97.38 205 ALA A CA 1
ATOM 1523 C C . ALA A 1 205 ? -3.291 -1.303 18.114 1.00 97.38 205 ALA A C 1
ATOM 1525 O O . ALA A 1 205 ? -3.149 -0.251 17.485 1.00 97.38 205 ALA A O 1
ATOM 1526 N N . GLU A 1 206 ? -3.929 -1.347 19.286 1.00 97.44 206 GLU A N 1
ATOM 1527 C CA . GLU A 1 206 ? -4.445 -0.162 19.983 1.00 97.44 206 GLU A CA 1
ATOM 1528 C C . GLU A 1 206 ? -3.315 0.816 20.341 1.00 97.44 206 GLU A C 1
ATOM 1530 O O . GLU A 1 206 ? -3.434 2.028 20.133 1.00 97.44 206 GLU A O 1
ATOM 1535 N N . ALA A 1 207 ? -2.187 0.291 20.832 1.00 97.50 207 ALA A N 1
ATOM 1536 C CA . ALA A 1 207 ? -1.004 1.089 21.139 1.00 97.50 207 ALA A 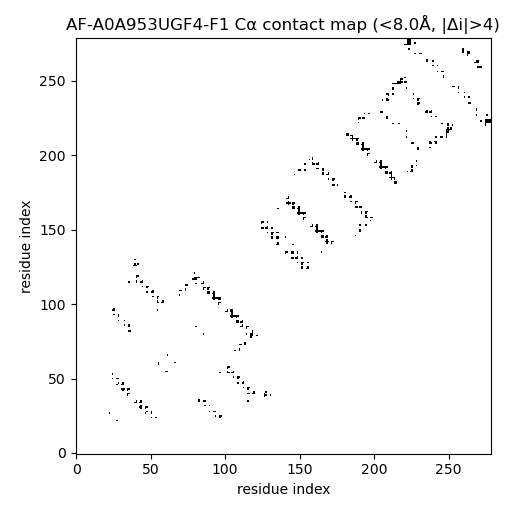CA 1
ATOM 1537 C C . ALA A 1 207 ? -0.429 1.760 19.880 1.00 97.50 207 ALA A C 1
ATOM 1539 O O . ALA A 1 207 ? -0.143 2.960 19.898 1.00 97.50 207 ALA A O 1
ATOM 1540 N N . SER A 1 208 ? -0.329 1.026 18.767 1.00 97.25 208 SER A N 1
ATOM 1541 C CA . SER A 1 208 ? 0.084 1.584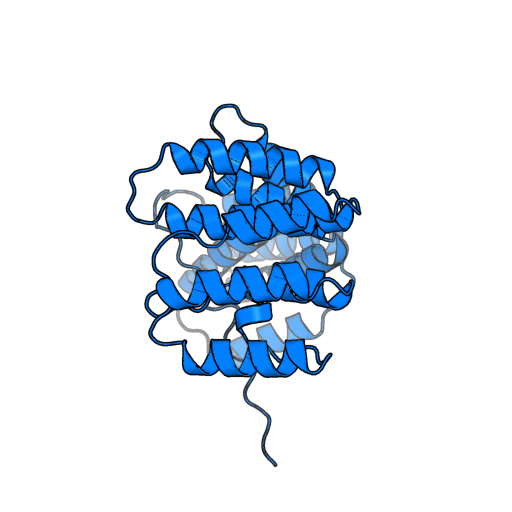 17.477 1.00 97.25 208 SER A CA 1
ATOM 1542 C C . SER A 1 208 ? -0.893 2.649 16.963 1.00 97.25 208 SER A C 1
ATOM 1544 O O . SER A 1 208 ? -0.453 3.669 16.431 1.00 97.25 208 SER A O 1
ATOM 1546 N N . LEU A 1 209 ? -2.209 2.479 17.156 1.00 97.38 209 LEU A N 1
ATOM 1547 C CA . LEU A 1 209 ? -3.191 3.504 16.789 1.00 97.38 209 LEU A CA 1
ATOM 1548 C C . LEU A 1 209 ? -2.943 4.798 17.571 1.00 97.38 209 LEU A C 1
ATOM 1550 O O . LEU A 1 209 ? -2.841 5.865 16.963 1.00 97.38 209 LEU A O 1
ATOM 1554 N N . ALA A 1 210 ? -2.774 4.704 18.890 1.00 96.00 210 ALA A N 1
ATOM 1555 C CA . ALA A 1 210 ? -2.472 5.859 19.731 1.00 96.00 210 ALA A CA 1
ATOM 1556 C C . ALA A 1 210 ? -1.149 6.540 19.332 1.00 96.00 210 ALA A C 1
ATOM 1558 O O . ALA A 1 210 ? -1.090 7.766 19.255 1.00 96.00 210 ALA A O 1
ATOM 1559 N N . ALA A 1 211 ? -0.107 5.765 19.016 1.00 95.62 211 ALA A N 1
ATOM 1560 C CA . ALA A 1 211 ? 1.180 6.294 18.557 1.00 95.62 211 ALA A CA 1
ATOM 1561 C C . ALA A 1 211 ? 1.089 7.004 17.191 1.00 95.62 211 ALA A C 1
ATOM 1563 O O . ALA A 1 211 ? 1.836 7.945 16.920 1.00 95.62 211 ALA A O 1
ATOM 1564 N N . SER A 1 212 ? 0.143 6.604 16.334 1.00 94.31 212 SER A N 1
ATOM 1565 C CA . SER A 1 212 ? -0.069 7.237 15.027 1.00 94.31 212 SER A CA 1
ATOM 1566 C C . SER A 1 212 ? -0.659 8.655 15.108 1.00 94.31 212 SER A C 1
ATOM 1568 O O . SER A 1 212 ? -0.552 9.423 14.145 1.00 94.31 212 SER A O 1
ATOM 1570 N N . ALA A 1 213 ? -1.243 9.042 16.249 1.00 92.81 213 ALA A N 1
ATOM 1571 C CA . ALA A 1 213 ? -1.765 10.385 16.504 1.00 92.81 213 ALA A CA 1
ATOM 1572 C C . ALA A 1 213 ? -0.633 11.389 16.807 1.00 92.81 213 ALA A C 1
ATOM 1574 O O . ALA A 1 213 ? -0.589 12.015 17.864 1.00 92.81 213 ALA A O 1
ATOM 1575 N N . ILE A 1 214 ? 0.308 11.535 15.870 1.00 90.31 214 ILE A N 1
ATOM 1576 C CA . ILE A 1 214 ? 1.498 12.380 16.001 1.00 90.31 214 ILE A CA 1
ATOM 1577 C C . ILE A 1 214 ? 1.518 13.505 14.961 1.00 90.31 214 ILE A C 1
ATOM 1579 O O . ILE A 1 214 ? 1.215 13.299 13.782 1.00 90.31 214 ILE A O 1
ATOM 1583 N N . GLY A 1 215 ? 1.926 14.699 15.402 1.00 84.88 215 GLY A N 1
ATOM 1584 C CA . GLY A 1 215 ? 2.095 15.889 14.566 1.00 84.88 215 GLY A CA 1
ATOM 1585 C C . GLY A 1 215 ? 0.788 16.488 14.037 1.00 84.88 215 GLY A C 1
ATOM 1586 O O . GLY A 1 215 ? -0.284 15.898 14.121 1.00 84.88 215 GLY A O 1
ATOM 1587 N N . GLN A 1 216 ? 0.878 17.686 13.461 1.00 82.56 216 GLN A N 1
ATOM 1588 C CA . GLN A 1 216 ? -0.275 18.369 12.866 1.00 82.56 216 GLN A CA 1
ATOM 1589 C C . GLN A 1 216 ? -0.713 17.672 11.566 1.00 82.56 216 GLN A C 1
ATOM 1591 O O . GLN A 1 216 ? 0.115 17.305 10.730 1.00 82.56 216 GLN A O 1
ATOM 1596 N N . PHE A 1 217 ? -2.020 17.484 11.383 1.00 72.75 217 PHE A N 1
ATOM 1597 C CA . PHE A 1 217 ? -2.616 16.903 10.172 1.00 72.75 217 PHE A CA 1
ATOM 1598 C C . PHE A 1 217 ? -2.733 17.936 9.035 1.00 72.75 217 PHE A C 1
ATOM 1600 O O . PHE A 1 217 ? -2.682 17.587 7.854 1.00 72.75 217 PHE A O 1
ATOM 1607 N N . GLY A 1 218 ? -2.809 19.229 9.371 1.00 72.88 218 GLY A N 1
ATOM 1608 C CA . GLY A 1 218 ? -2.933 20.303 8.387 1.00 72.88 218 GLY A CA 1
ATOM 1609 C C . GLY A 1 218 ? -4.188 20.128 7.526 1.00 72.88 218 GLY A C 1
ATOM 1610 O O . GLY A 1 218 ? -5.304 20.111 8.045 1.00 72.88 218 GLY A O 1
ATOM 1611 N N . ALA A 1 219 ? -4.007 19.998 6.210 1.00 70.19 219 ALA A N 1
ATOM 1612 C CA . ALA A 1 219 ? -5.094 19.745 5.259 1.00 70.19 219 ALA A CA 1
ATOM 1613 C C . ALA A 1 219 ? -5.369 18.248 5.006 1.00 70.19 219 ALA A C 1
ATOM 1615 O O . ALA A 1 219 ? -6.358 17.921 4.355 1.00 70.19 219 ALA A O 1
ATOM 1616 N N . ILE A 1 220 ? -4.507 17.342 5.482 1.00 75.38 220 ILE A N 1
ATOM 1617 C CA . ILE A 1 220 ? -4.605 15.904 5.202 1.00 75.38 220 ILE A CA 1
ATOM 1618 C C . ILE A 1 220 ? -5.278 15.219 6.397 1.00 75.38 220 ILE A C 1
ATOM 1620 O O . ILE A 1 220 ? -4.746 15.327 7.499 1.00 75.38 220 ILE A O 1
ATOM 1624 N N . PRO A 1 221 ? -6.398 14.498 6.222 1.00 81.12 221 PRO A N 1
ATOM 1625 C CA . PRO A 1 221 ? -7.062 13.813 7.329 1.00 81.12 221 PRO A CA 1
ATOM 1626 C C . PRO A 1 221 ? -6.177 12.722 7.963 1.00 81.12 221 PRO A C 1
ATOM 1628 O O . PRO A 1 221 ? -5.257 12.211 7.311 1.00 81.12 221 PRO A O 1
ATOM 1631 N N . PRO A 1 222 ? -6.457 12.314 9.215 1.00 86.06 222 PRO A N 1
ATOM 1632 C CA . PRO A 1 222 ? -5.892 11.091 9.768 1.00 86.06 222 PRO A CA 1
ATOM 1633 C C . PRO A 1 222 ? -6.226 9.883 8.897 1.00 86.06 222 PRO A C 1
ATOM 1635 O O . PRO A 1 222 ? -7.309 9.804 8.317 1.00 86.06 222 PRO A O 1
ATOM 1638 N N . SER A 1 223 ? -5.292 8.930 8.807 1.00 86.06 223 SER A N 1
ATOM 1639 C CA . SER A 1 223 ? -5.625 7.635 8.217 1.00 86.06 223 SER A CA 1
ATOM 1640 C C . SER A 1 223 ? -6.561 6.912 9.175 1.00 86.06 223 SER A C 1
ATOM 1642 O O . SER A 1 223 ? -6.222 6.671 10.330 1.00 86.06 223 SER A O 1
ATOM 1644 N N . MET A 1 224 ? -7.735 6.548 8.676 1.00 92.75 224 MET A N 1
ATOM 1645 C CA . MET A 1 224 ? -8.740 5.796 9.421 1.00 92.75 224 MET A CA 1
ATOM 1646 C C . MET A 1 224 ? -8.645 4.295 9.143 1.00 92.75 224 MET A C 1
ATOM 1648 O O . MET A 1 224 ? -9.501 3.535 9.581 1.00 92.75 224 MET A O 1
ATOM 1652 N N . LYS A 1 225 ? -7.608 3.842 8.426 1.00 92.25 225 LYS A N 1
ATOM 1653 C CA . LYS A 1 225 ? -7.443 2.440 8.023 1.00 92.25 225 LYS A CA 1
ATOM 1654 C C . LYS A 1 225 ? -7.336 1.494 9.225 1.00 92.25 225 LYS A C 1
ATOM 1656 O O . LYS A 1 225 ? -8.082 0.522 9.307 1.00 92.25 225 LYS A O 1
ATOM 1661 N N . LEU A 1 226 ? -6.454 1.805 10.179 1.00 95.00 226 LEU A N 1
ATOM 1662 C CA . LEU A 1 226 ? -6.294 1.020 11.410 1.00 95.00 226 LEU A CA 1
ATOM 1663 C C . LEU A 1 226 ? -7.501 1.174 12.344 1.00 95.00 226 LEU A C 1
ATOM 1665 O O . LEU A 1 226 ? -7.988 0.185 12.882 1.00 95.00 226 LEU A O 1
ATOM 1669 N N . ALA A 1 227 ? -8.031 2.393 12.474 1.00 96.06 227 ALA A N 1
ATOM 1670 C CA . ALA A 1 227 ? -9.240 2.657 13.248 1.00 96.06 227 ALA A CA 1
ATOM 1671 C C . ALA A 1 227 ? -10.431 1.822 12.751 1.00 96.06 227 ALA A C 1
ATOM 1673 O O . ALA A 1 227 ? -11.122 1.188 13.542 1.00 96.06 227 ALA A O 1
ATOM 1674 N N . LYS A 1 228 ? -10.634 1.747 11.431 1.00 94.94 228 LYS A N 1
ATOM 1675 C CA . LYS A 1 228 ? -11.661 0.897 10.830 1.00 94.94 228 LYS A CA 1
ATOM 1676 C C . LYS A 1 228 ? -11.426 -0.581 11.150 1.00 94.94 228 LYS A C 1
ATOM 1678 O O . LYS A 1 228 ? -12.364 -1.260 11.544 1.00 94.94 228 LYS A O 1
ATOM 1683 N N . ALA A 1 229 ? -10.193 -1.069 11.007 1.00 93.81 229 ALA A N 1
ATOM 1684 C CA . ALA A 1 229 ? -9.870 -2.467 11.288 1.00 93.81 229 ALA A CA 1
ATOM 1685 C C . ALA A 1 229 ? -10.121 -2.854 12.761 1.00 93.81 229 ALA A C 1
ATOM 1687 O O . ALA A 1 229 ? -10.555 -3.972 13.033 1.00 93.81 229 ALA A O 1
ATOM 1688 N N . LEU A 1 230 ? -9.897 -1.927 13.698 1.00 95.88 230 LEU A N 1
ATOM 1689 C CA . LEU A 1 230 ? -10.235 -2.090 15.115 1.00 95.88 230 LEU A CA 1
ATOM 1690 C C . LEU A 1 230 ? -11.755 -2.078 15.352 1.00 95.88 230 LEU A C 1
ATOM 1692 O O . LEU A 1 230 ? -12.267 -2.963 16.036 1.00 95.88 230 LEU A O 1
ATOM 1696 N N . LEU A 1 231 ? -12.497 -1.157 14.721 1.00 95.50 231 LEU A N 1
ATOM 1697 C CA . LEU A 1 231 ? -13.967 -1.143 14.789 1.00 95.50 231 LEU A CA 1
ATOM 1698 C C . LEU A 1 231 ? -14.591 -2.428 14.244 1.00 95.50 231 LEU A C 1
ATOM 1700 O O . LEU A 1 231 ? -15.516 -2.957 14.854 1.00 95.50 231 LEU A O 1
ATOM 1704 N N . ASP A 1 232 ? -14.078 -2.950 13.128 1.00 93.50 232 ASP A N 1
ATOM 1705 C CA . ASP A 1 232 ? -14.559 -4.198 12.525 1.00 93.50 232 ASP A CA 1
ATOM 1706 C C . ASP A 1 232 ? -14.364 -5.406 13.472 1.00 93.50 232 ASP A C 1
ATOM 1708 O O . ASP A 1 232 ? -15.045 -6.421 13.334 1.00 93.50 232 ASP A O 1
ATOM 1712 N N . ARG A 1 233 ? -13.462 -5.292 14.459 1.00 93.81 233 ARG A N 1
ATOM 1713 C CA . ARG A 1 233 ? -13.234 -6.275 15.533 1.00 93.81 233 ARG A CA 1
ATOM 1714 C C . ARG A 1 233 ? -13.978 -5.958 16.833 1.00 93.81 233 ARG A C 1
ATOM 1716 O O . ARG A 1 233 ? -13.829 -6.684 17.811 1.00 93.81 233 ARG A O 1
ATOM 1723 N N . GLY A 1 234 ? -14.795 -4.906 16.845 1.00 93.38 234 GLY A N 1
ATOM 1724 C CA . GLY A 1 234 ? -15.595 -4.486 17.995 1.00 93.38 234 GLY A CA 1
ATOM 1725 C C . GLY A 1 234 ? -14.898 -3.507 18.942 1.00 93.38 234 GLY A C 1
ATOM 1726 O O . GLY A 1 234 ? -15.486 -3.130 19.956 1.00 93.38 234 GLY A O 1
ATOM 1727 N N . ASP A 1 235 ? -13.686 -3.043 18.627 1.00 93.12 235 ASP A N 1
ATOM 1728 C CA . ASP A 1 235 ? -12.936 -2.139 19.500 1.00 93.12 235 ASP A CA 1
ATOM 1729 C C . ASP A 1 235 ? -13.283 -0.668 19.260 1.00 93.12 235 ASP A C 1
ATOM 1731 O O . ASP A 1 235 ? -12.584 0.095 18.592 1.00 93.12 235 ASP A O 1
ATOM 1735 N N . SER A 1 236 ? -14.420 -0.264 19.816 1.00 94.94 236 SER A N 1
ATOM 1736 C CA . SER A 1 236 ? -14.888 1.121 19.722 1.00 94.94 236 SER A CA 1
ATOM 1737 C C . SER A 1 236 ? -14.171 2.058 20.696 1.00 94.94 236 SER A C 1
ATOM 1739 O O . SER A 1 236 ? -14.043 3.250 20.421 1.00 94.94 236 SER A O 1
ATOM 1741 N N . ALA A 1 237 ? -13.680 1.543 21.826 1.00 95.69 237 ALA A N 1
ATOM 1742 C CA . ALA A 1 237 ? -13.092 2.364 22.882 1.00 95.69 237 ALA A CA 1
ATOM 1743 C C . ALA A 1 237 ? -11.744 2.962 22.454 1.00 95.69 237 ALA A C 1
ATOM 1745 O O . ALA A 1 237 ? -11.534 4.172 22.603 1.00 95.69 237 ALA A O 1
ATOM 1746 N N . ALA A 1 238 ? -10.859 2.148 21.871 1.00 95.00 238 ALA A N 1
ATOM 1747 C CA . ALA A 1 238 ? -9.571 2.623 21.376 1.00 95.00 238 ALA A CA 1
ATOM 1748 C C . ALA A 1 238 ? -9.737 3.646 20.243 1.00 95.00 238 ALA A C 1
ATOM 1750 O O . ALA A 1 238 ? -9.035 4.659 20.193 1.00 95.00 238 ALA A O 1
ATOM 1751 N N . VAL A 1 239 ? -10.719 3.427 19.365 1.00 96.56 239 VAL A N 1
ATOM 1752 C CA . VAL A 1 239 ? -10.978 4.301 18.216 1.00 96.56 239 VAL A CA 1
ATOM 1753 C C . VAL A 1 239 ? -11.548 5.650 18.646 1.00 96.56 239 VAL A C 1
ATOM 1755 O O . VAL A 1 239 ? -11.106 6.680 18.142 1.00 96.56 239 VAL A O 1
ATOM 1758 N N . LEU A 1 240 ? -12.460 5.681 19.620 1.00 96.62 240 LEU A N 1
ATOM 1759 C CA . LEU A 1 240 ? -12.955 6.940 20.189 1.00 96.62 240 LEU A CA 1
ATOM 1760 C C . LEU A 1 240 ? -11.831 7.744 20.856 1.00 96.62 240 LEU A C 1
ATOM 1762 O O . LEU A 1 240 ? -11.739 8.954 20.661 1.00 96.62 240 LEU A O 1
ATOM 1766 N N . LYS A 1 241 ? -10.926 7.077 21.584 1.00 95.62 241 LYS A N 1
ATOM 1767 C CA . LYS A 1 241 ? -9.752 7.733 22.181 1.00 95.62 241 LYS A CA 1
ATOM 1768 C C . LYS A 1 241 ? -8.825 8.328 21.117 1.00 95.62 241 LYS A C 1
ATOM 1770 O O . LYS A 1 241 ? -8.317 9.433 21.296 1.00 95.62 241 LYS A O 1
ATOM 1775 N N . TYR A 1 242 ? -8.621 7.619 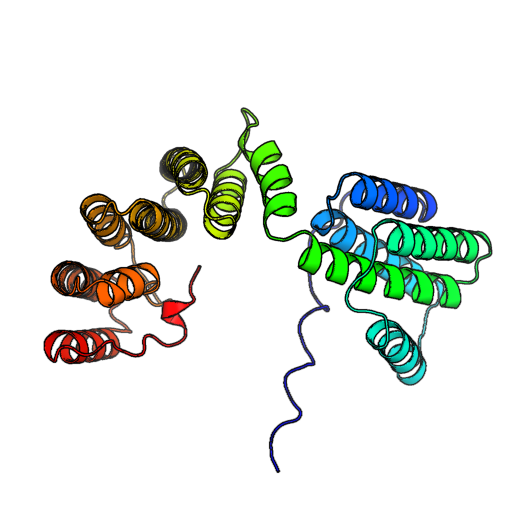20.011 1.00 95.81 242 TYR A N 1
ATOM 1776 C CA . TYR A 1 242 ? -7.837 8.113 18.881 1.00 95.81 242 TYR A CA 1
ATOM 1777 C C . TYR A 1 242 ? -8.475 9.334 18.205 1.00 95.81 242 TYR A C 1
ATOM 1779 O O . TYR A 1 242 ? -7.779 10.303 17.897 1.00 95.81 242 TYR A O 1
ATOM 1787 N N . LEU A 1 243 ? -9.796 9.319 17.998 1.00 94.69 243 LEU A N 1
ATOM 1788 C CA . LEU A 1 243 ? -10.522 10.455 17.422 1.00 94.69 243 LEU A CA 1
ATOM 1789 C C . LEU A 1 243 ? -10.394 11.707 18.296 1.00 94.69 243 LEU A C 1
ATOM 1791 O O . LEU A 1 243 ? -10.119 12.788 17.769 1.00 94.69 243 LEU A O 1
ATOM 1795 N N . GLU A 1 244 ? -10.454 11.545 19.619 1.00 93.38 244 GLU A N 1
ATOM 1796 C CA . GLU A 1 244 ? -10.226 12.636 20.568 1.00 93.38 244 GLU A CA 1
ATOM 1797 C C . GLU A 1 244 ? -8.816 13.232 20.426 1.00 93.38 244 GLU A C 1
ATOM 1799 O O . GLU A 1 244 ? -8.658 14.450 20.340 1.00 93.38 244 GLU A O 1
ATOM 1804 N N . GLN A 1 245 ? -7.782 12.392 20.308 1.00 92.69 245 GLN A N 1
ATOM 1805 C CA . GLN A 1 245 ? -6.412 12.857 20.050 1.00 92.69 245 GLN A CA 1
ATOM 1806 C C . GLN A 1 245 ? -6.307 13.604 18.712 1.00 92.69 245 GLN A C 1
ATOM 1808 O O . GLN A 1 245 ? -5.623 14.626 18.611 1.00 92.69 245 GLN A O 1
ATOM 1813 N N . CYS A 1 246 ? -7.015 13.134 17.684 1.00 92.44 246 CYS A N 1
ATOM 1814 C CA . CYS A 1 246 ? -7.008 13.754 16.364 1.00 92.44 246 CYS A CA 1
ATOM 1815 C C . CYS A 1 246 ? -7.650 15.148 16.345 1.00 92.44 246 CYS A C 1
ATOM 1817 O O . CYS A 1 246 ? -7.247 15.965 15.516 1.00 92.44 246 CYS A O 1
ATOM 1819 N N . LYS A 1 247 ? -8.582 15.474 17.253 1.00 90.38 247 LYS A N 1
ATOM 1820 C CA . LYS A 1 247 ? -9.231 16.802 17.299 1.00 90.38 247 LYS A CA 1
ATOM 1821 C C . LYS A 1 247 ? -8.231 17.943 17.458 1.00 90.38 247 LYS A C 1
ATOM 1823 O O . LYS A 1 247 ? -8.331 18.949 16.759 1.00 90.38 247 LYS A O 1
ATOM 1828 N N . ALA A 1 248 ? -7.245 17.772 18.338 1.00 87.31 248 ALA A N 1
ATOM 1829 C CA . ALA A 1 248 ? -6.213 18.781 18.586 1.00 87.31 248 ALA A CA 1
ATOM 1830 C C . ALA A 1 248 ? -5.232 18.939 17.411 1.00 87.31 248 ALA A C 1
ATOM 1832 O O . ALA A 1 248 ? -4.567 19.965 17.268 1.00 87.31 248 ALA A O 1
ATOM 1833 N N . LEU A 1 249 ? -5.128 17.909 16.575 1.00 89.19 249 LEU A N 1
ATOM 1834 C CA . LEU A 1 249 ? -4.142 17.815 15.508 1.00 89.19 249 LEU A CA 1
ATOM 1835 C C . LEU A 1 249 ? -4.751 18.137 14.128 1.00 89.19 249 LEU A C 1
ATOM 1837 O O . LEU A 1 249 ? -4.014 18.454 13.193 1.00 89.19 249 LEU A O 1
ATOM 1841 N N . TRP A 1 250 ? -6.078 18.030 13.976 1.00 90.69 250 TRP A N 1
ATOM 1842 C CA . TRP A 1 250 ? -6.820 18.226 12.725 1.00 90.69 250 TRP A CA 1
ATOM 1843 C C . TRP A 1 250 ? -8.006 19.183 12.908 1.00 90.69 250 TRP A C 1
ATOM 1845 O O . TRP A 1 250 ? -9.170 18.825 12.730 1.00 90.69 250 TRP A O 1
ATOM 1855 N N . ALA A 1 251 ? -7.703 20.440 13.238 1.00 85.81 251 ALA A N 1
ATOM 1856 C CA . ALA A 1 251 ? -8.717 21.462 13.509 1.00 85.81 251 ALA A CA 1
ATOM 1857 C C . ALA A 1 251 ? -9.719 21.662 12.353 1.00 85.81 251 ALA A C 1
ATOM 1859 O O . ALA A 1 251 ? -10.909 21.866 12.587 1.00 85.81 251 ALA A O 1
ATOM 1860 N N . SER A 1 252 ? -9.260 21.555 11.101 1.00 86.19 252 SER A N 1
ATOM 1861 C CA . SER A 1 252 ? -10.106 21.686 9.905 1.00 86.19 252 SER A CA 1
ATOM 1862 C C . SER A 1 252 ? -11.106 20.537 9.730 1.00 86.19 252 SER A C 1
ATOM 1864 O O . SER A 1 252 ? -12.106 20.707 9.036 1.00 86.19 252 SER A O 1
ATOM 1866 N N . GLY A 1 253 ? -10.871 19.388 10.369 1.00 86.75 253 GLY A N 1
ATOM 1867 C CA . GLY A 1 253 ? -11.742 18.217 10.316 1.00 86.75 253 GLY A CA 1
ATOM 1868 C C . GLY A 1 253 ? -12.582 17.983 11.566 1.00 86.75 253 GLY A C 1
ATOM 1869 O O . GLY A 1 253 ? -13.212 16.934 11.664 1.00 86.75 253 GLY A O 1
ATOM 1870 N N . ALA A 1 254 ? -12.632 18.927 12.512 1.00 87.50 254 ALA A N 1
ATOM 1871 C CA . ALA A 1 254 ? -13.330 18.748 13.789 1.00 87.50 254 ALA A CA 1
ATOM 1872 C C . ALA A 1 254 ? -14.797 18.298 13.630 1.00 87.50 254 ALA A C 1
ATOM 1874 O O . ALA A 1 254 ? -15.246 17.391 14.328 1.00 87.50 254 ALA A O 1
ATOM 1875 N N . GLN A 1 255 ? -15.528 18.867 12.663 1.00 90.44 255 GLN A N 1
ATOM 1876 C CA . GLN A 1 255 ? -16.915 18.477 12.378 1.00 90.44 255 GLN A CA 1
ATOM 1877 C C . GLN A 1 255 ? -17.024 17.035 11.855 1.00 90.44 255 GLN A C 1
ATOM 1879 O O . GLN A 1 255 ? -17.954 16.304 12.204 1.00 90.44 255 GLN A O 1
ATOM 1884 N N . GLN A 1 256 ? -16.066 16.617 11.025 1.00 91.94 256 GLN A N 1
ATOM 1885 C CA . GLN A 1 256 ? -16.014 15.262 10.485 1.00 91.94 256 GLN A CA 1
ATOM 1886 C C . GLN A 1 256 ? -15.688 14.249 11.589 1.00 91.94 256 GLN A C 1
ATOM 1888 O O . GLN A 1 256 ? -16.352 13.219 11.681 1.00 91.94 256 GLN A O 1
ATOM 1893 N N . LEU A 1 257 ? -14.727 14.572 12.463 1.00 93.38 257 LEU A N 1
ATOM 1894 C CA . LEU A 1 257 ? -14.383 13.756 13.630 1.00 93.38 257 LEU A CA 1
ATOM 1895 C C . LEU A 1 257 ? -15.594 13.574 14.553 1.00 93.38 257 LEU A C 1
ATOM 1897 O O . LEU A 1 257 ? -15.925 12.444 14.890 1.00 93.38 257 LEU A O 1
ATOM 1901 N N . ALA A 1 258 ? -16.316 14.653 14.878 1.00 93.31 258 ALA A N 1
ATOM 1902 C CA . ALA A 1 258 ? -17.523 14.580 15.706 1.00 93.31 258 ALA A CA 1
ATOM 1903 C C . ALA A 1 258 ? -18.624 13.706 15.076 1.00 93.31 258 ALA A C 1
ATOM 1905 O O . ALA A 1 258 ? -19.316 12.964 15.772 1.00 93.31 258 ALA A O 1
ATOM 1906 N N . THR A 1 259 ? -18.765 13.758 13.748 1.00 94.31 259 THR A N 1
ATOM 1907 C CA . THR A 1 259 ? -19.715 12.909 13.011 1.00 94.31 259 THR A CA 1
ATOM 1908 C C . THR A 1 259 ? -19.340 11.431 13.125 1.00 94.31 259 THR A C 1
ATOM 1910 O O . THR A 1 259 ? -20.200 10.590 13.386 1.00 94.31 259 THR A O 1
ATOM 1913 N N . TRP A 1 260 ? -18.056 11.105 12.961 1.00 96.12 260 TRP A N 1
ATOM 1914 C CA . TRP A 1 260 ? -17.563 9.737 13.116 1.00 96.12 260 TRP A CA 1
ATOM 1915 C C . TRP A 1 260 ? -17.698 9.228 14.554 1.00 96.12 260 TRP A C 1
ATOM 1917 O O . TRP A 1 260 ? -18.136 8.098 14.749 1.00 96.12 260 TRP A O 1
ATOM 1927 N N . GLU A 1 261 ? -17.394 10.052 15.557 1.00 95.50 261 GLU A N 1
ATOM 1928 C CA . GLU A 1 261 ? -17.566 9.695 16.970 1.00 95.50 261 GLU A CA 1
ATOM 1929 C C . GLU A 1 261 ? -19.019 9.366 17.312 1.00 95.50 261 GLU A C 1
ATOM 1931 O O . GLU A 1 261 ? -19.279 8.335 17.931 1.00 95.50 261 GLU A O 1
ATOM 1936 N N . ALA A 1 262 ? -19.969 10.199 16.874 1.00 95.44 262 ALA A N 1
ATOM 1937 C CA . ALA A 1 262 ? -21.390 9.978 17.130 1.00 95.44 262 ALA A CA 1
ATOM 1938 C C . ALA A 1 262 ? -21.889 8.660 16.513 1.00 95.44 262 ALA A C 1
ATOM 1940 O O . ALA A 1 262 ? -22.632 7.917 17.153 1.00 95.44 262 ALA A O 1
ATOM 1941 N N . ALA A 1 263 ? -21.448 8.340 15.292 1.00 95.06 263 ALA A N 1
ATOM 1942 C CA . ALA A 1 263 ? -21.777 7.073 14.644 1.00 95.06 263 ALA A CA 1
ATOM 1943 C C . ALA A 1 263 ? -21.197 5.869 15.413 1.00 95.06 263 ALA A C 1
ATOM 1945 O O . ALA A 1 263 ? -21.923 4.910 15.675 1.00 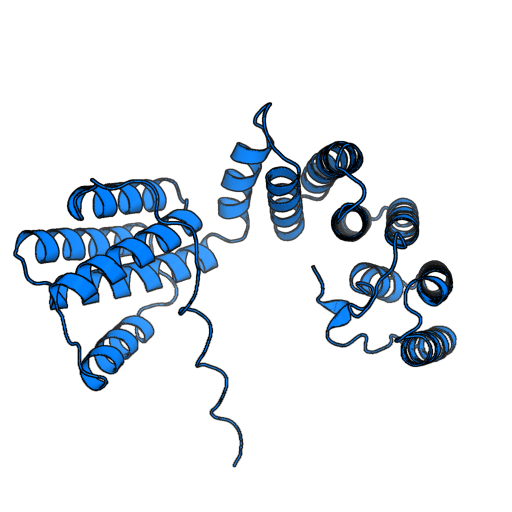95.06 263 ALA A O 1
ATOM 1946 N N . ILE A 1 264 ? -19.938 5.942 15.860 1.00 96.06 264 ILE A N 1
ATOM 1947 C CA . ILE A 1 264 ? -19.307 4.871 16.654 1.00 96.06 264 ILE A CA 1
ATOM 1948 C C . ILE A 1 264 ? -20.028 4.673 17.990 1.00 96.06 264 ILE A C 1
ATOM 1950 O O . ILE A 1 264 ? -20.313 3.542 18.376 1.00 96.06 264 ILE A O 1
ATOM 1954 N N . GLN A 1 265 ? -20.383 5.757 18.683 1.00 94.56 265 GLN A N 1
ATOM 1955 C CA . GLN A 1 265 ? -21.141 5.696 19.939 1.00 94.56 265 GLN A CA 1
ATOM 1956 C C . GLN A 1 265 ? -22.537 5.084 19.758 1.00 94.56 265 GLN A C 1
ATOM 1958 O O . GLN A 1 265 ? -23.046 4.436 20.670 1.00 94.56 265 GLN A O 1
ATOM 1963 N N . ALA A 1 266 ? -23.137 5.242 18.577 1.00 93.69 266 ALA A N 1
ATOM 1964 C CA . ALA A 1 266 ? -24.392 4.593 18.209 1.00 93.69 266 ALA A CA 1
ATOM 1965 C C . ALA A 1 266 ? -24.226 3.112 17.802 1.00 93.69 266 ALA A C 1
ATOM 1967 O O . ALA A 1 266 ? -25.197 2.485 17.378 1.00 93.69 266 ALA A O 1
ATOM 1968 N N . GLY A 1 267 ? -23.016 2.549 17.900 1.00 92.12 267 GLY A N 1
ATOM 1969 C CA . GLY A 1 267 ? -22.711 1.178 17.488 1.00 92.12 267 GLY A CA 1
ATOM 1970 C C . GLY A 1 267 ? -22.627 0.994 15.970 1.00 92.12 267 GLY A C 1
ATOM 1971 O O . GLY A 1 267 ? -22.771 -0.125 15.481 1.00 92.12 267 GLY A O 1
ATOM 1972 N N . GLN A 1 268 ? -22.433 2.077 15.213 1.00 91.56 268 GLN A N 1
ATOM 1973 C CA . GLN A 1 268 ? -22.299 2.051 13.757 1.00 91.56 268 GLN A CA 1
ATOM 1974 C C . GLN A 1 268 ? -20.829 2.172 13.347 1.00 91.56 268 GLN A C 1
ATOM 1976 O O . GLN A 1 268 ? -20.046 2.879 13.980 1.00 91.56 268 GLN A O 1
ATOM 1981 N N . THR A 1 269 ? -20.455 1.543 12.234 1.00 89.00 269 THR A N 1
ATOM 1982 C CA . THR A 1 269 ? -19.160 1.788 11.586 1.00 89.00 269 THR A CA 1
ATOM 1983 C C . THR A 1 269 ? -19.305 2.986 10.643 1.00 89.00 269 THR A C 1
ATOM 1985 O O . THR A 1 269 ? -20.057 2.885 9.670 1.00 89.00 269 THR A O 1
ATOM 1988 N N . PRO A 1 270 ? -18.623 4.119 10.891 1.00 90.50 270 PRO A N 1
ATOM 1989 C CA . PRO A 1 270 ? -18.728 5.279 10.018 1.00 90.50 270 PRO A CA 1
ATOM 1990 C C . PRO A 1 270 ? -18.152 4.992 8.632 1.00 90.50 270 PRO A C 1
ATOM 1992 O O . PRO A 1 270 ? -17.173 4.255 8.489 1.00 90.50 270 PRO A O 1
ATOM 1995 N N . ASP A 1 271 ? -18.696 5.657 7.616 1.00 87.81 271 ASP A N 1
ATOM 1996 C CA . ASP A 1 271 ? -17.994 5.779 6.345 1.00 87.81 271 ASP A CA 1
ATOM 1997 C C . ASP A 1 271 ? -16.866 6.810 6.498 1.00 87.81 271 ASP A C 1
ATOM 1999 O O . ASP A 1 271 ? -17.087 8.021 6.613 1.00 87.81 271 ASP A O 1
ATOM 2003 N N . PHE A 1 272 ? -15.632 6.313 6.548 1.00 86.38 272 PHE A N 1
ATOM 2004 C CA . PHE A 1 272 ? -14.437 7.151 6.607 1.00 86.38 272 PHE A CA 1
ATOM 2005 C C . PHE A 1 272 ? -14.021 7.690 5.226 1.00 86.38 272 PHE A C 1
ATOM 2007 O O . PHE A 1 272 ? -13.076 8.477 5.134 1.00 86.38 272 PHE A O 1
ATOM 2014 N N . GLY A 1 273 ? -14.695 7.285 4.144 1.00 83.69 273 GLY A N 1
ATOM 2015 C CA . GLY A 1 273 ? -14.399 7.722 2.785 1.00 83.69 273 GLY A CA 1
ATOM 2016 C C . GLY A 1 273 ? -12.930 7.485 2.401 1.00 83.69 273 GLY A C 1
ATOM 2017 O O . GLY A 1 273 ? -12.353 6.451 2.756 1.00 83.69 273 GLY A O 1
ATOM 2018 N N . PRO A 1 274 ? -12.271 8.443 1.718 1.00 76.94 274 PRO A N 1
ATOM 2019 C CA . PRO A 1 274 ? -10.865 8.316 1.334 1.00 76.94 274 PRO A CA 1
ATOM 2020 C C . PRO A 1 274 ? -9.918 8.064 2.512 1.00 76.94 274 PRO A C 1
ATOM 2022 O O . PRO A 1 274 ? -8.893 7.414 2.327 1.00 76.94 274 PRO A O 1
ATOM 2025 N N . ALA A 1 275 ? -10.260 8.515 3.725 1.00 69.56 275 ALA A N 1
ATOM 2026 C CA . ALA A 1 275 ? -9.414 8.340 4.903 1.00 69.56 275 ALA A CA 1
ATOM 2027 C C . ALA A 1 275 ? -9.237 6.861 5.300 1.00 69.56 275 ALA A C 1
ATOM 2029 O O . ALA A 1 275 ? -8.213 6.517 5.885 1.00 69.56 275 ALA A O 1
ATOM 2030 N N . ALA A 1 276 ? -10.169 5.971 4.927 1.00 59.50 276 ALA A N 1
ATOM 2031 C CA . ALA A 1 276 ? -10.012 4.521 5.102 1.00 59.50 276 ALA A CA 1
ATOM 2032 C C . ALA A 1 276 ? -8.932 3.906 4.194 1.00 59.50 276 ALA A C 1
ATOM 2034 O O . ALA A 1 276 ? -8.429 2.824 4.491 1.00 59.50 276 ALA A O 1
ATOM 2035 N N . GLY A 1 277 ? -8.600 4.567 3.080 1.00 54.94 277 GLY A N 1
ATOM 2036 C CA . GLY A 1 277 ? -7.655 4.079 2.072 1.00 54.94 277 GLY A CA 1
ATOM 2037 C C . GLY A 1 277 ? -6.282 4.751 2.107 1.00 54.94 277 GLY A C 1
ATOM 2038 O O . GLY A 1 277 ? -5.433 4.425 1.282 1.00 54.94 277 GLY A O 1
ATOM 2039 N N . ILE A 1 278 ? -6.053 5.702 3.019 1.00 59.94 278 ILE A N 1
ATOM 2040 C CA . ILE A 1 278 ? -4.779 6.420 3.113 1.00 59.94 278 ILE A CA 1
ATOM 2041 C C . ILE A 1 278 ? -3.706 5.500 3.712 1.00 59.94 278 ILE A C 1
ATOM 2043 O O . ILE A 1 278 ? -3.841 5.024 4.844 1.00 59.94 278 ILE A O 1
ATOM 2047 N N . TYR A 1 279 ? -2.628 5.348 2.935 1.00 55.09 279 TYR A N 1
ATOM 2048 C CA . TYR A 1 279 ? -1.506 4.414 3.066 1.00 55.09 279 TYR A CA 1
ATOM 2049 C C . TYR A 1 279 ? -1.864 2.976 2.713 1.00 55.09 279 TYR A C 1
ATOM 2051 O O . TYR A 1 279 ? -2.431 2.195 3.505 1.00 55.09 279 TYR A O 1
#

pLDDT: mean 81.2, std 17.49, range [25.16, 97.5]

Nearest PDB structures (foldseek):
  8glv-assembly1_Le  TM=6.278E-01  e=8.227E-01  Chlamydomonas reinhardtii
  3gw4-assembly1_A  TM=4.252E-01  e=9.724E-01  Deinococcus radiodurans R1 = ATCC 13939 = 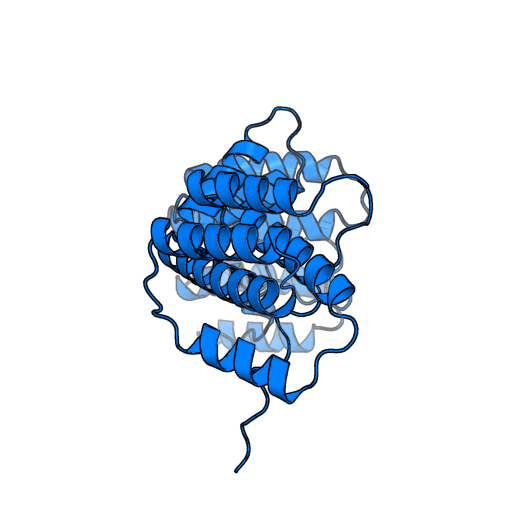DSM 20539
  9gaw-assembly1_K  TM=3.378E-01  e=4.982E-01  Homo sapiens
  4eqf-assembly1_A  TM=3.176E-01  e=6.402E-01  Mus musculus
  3hym-assembly10_H  TM=3.758E-01  e=1.149E+00  Homo sapiens

Sequence (279 aa):
MKTLNCLSIGIIGLLVSSAGWAETGSQKIAAVSAEIVAGDYEQAGIDLAGLSREIESKIGTISADQRKDLFRHAMGRPKNVSQQAALDDLNACAASYTQGNWMAALGSATDASFDVIALMRQAGTGAVYQLDKARADTPRAGFADLLRAARAASNDKRPTEALEYLTRAIAAIEELPERGRPLLLRQAYTLQGLAFLDQNDQAAAEASLAASAIGQFGAIPPSMKLAKALLDRGDSAAVLKYLEQCKALWASGAQQLATWEAAIQAGQTPDFGPAAGIY

Mean predicted aligned error: 14.38 Å

Foldseek 3Di:
DDDDPDPPDDPPDDDDDDDDPDDDLLNLLVVLLVCLVLLVLVVNLVSLSVSLVVLCVLVPDDDPVLVVVLVVVLVPDDLQADSVNLNVLSVQLSVCVVVSVSSSNNSSSSNSNSNSVSSPVVVFLVSQLVVLVVLLPDPPRALVSLLSNLVSCVRVLNLVSNLVSLVVSLVRLVPDDPVCSLVSLLSSLLSNLSSCVSVVNNVSSLVSLQSSLDAACVPHARQCQSVLSCVVVVNLPSSLVSLVSRCVRYVVCNVVSVVCNVCSVVSHHDDPDCSNVDD

Radius of gyration: 23.08 Å; Cα contacts (8 Å, |Δi|>4): 329; chains: 1; bounding box: 51×39×61 Å